Protein AF-A0A0A1UC28-F1 (afdb_monomer_lite)

pLDDT: mean 74.33, std 16.18, range [38.31, 93.44]

Structure (mmCIF, N/CA/C/O backbone):
data_AF-A0A0A1UC28-F1
#
_entry.id   AF-A0A0A1UC28-F1
#
loop_
_atom_site.group_PDB
_atom_site.id
_atom_site.type_symbol
_atom_site.label_atom_id
_atom_site.label_alt_id
_atom_site.label_comp_id
_atom_site.label_asym_id
_atom_site.label_entity_id
_atom_site.label_seq_id
_atom_site.pdbx_PDB_ins_code
_atom_site.Cartn_x
_atom_site.Cartn_y
_atom_site.Cartn_z
_atom_site.occupancy
_atom_site.B_iso_or_equiv
_atom_site.auth_seq_id
_atom_site.auth_comp_id
_atom_site.auth_asym_id
_atom_site.auth_atom_id
_atom_site.pdbx_PDB_model_num
ATOM 1 N N . MET A 1 1 ? 4.292 -35.757 -70.626 1.00 52.38 1 MET A N 1
ATOM 2 C CA . MET A 1 1 ? 4.946 -34.542 -70.109 1.00 52.38 1 MET A CA 1
ATOM 3 C C . MET A 1 1 ? 5.596 -33.876 -71.294 1.00 52.38 1 MET A C 1
ATOM 5 O O . MET A 1 1 ? 6.480 -34.468 -71.900 1.00 52.38 1 MET A O 1
ATOM 9 N N . THR A 1 2 ? 5.042 -32.748 -71.712 1.00 61.19 2 THR A N 1
ATOM 10 C CA . THR A 1 2 ? 5.609 -31.943 -72.798 1.00 61.19 2 THR A CA 1
ATOM 11 C C . THR A 1 2 ? 6.765 -31.105 -72.251 1.00 61.19 2 THR A C 1
ATOM 13 O O . THR A 1 2 ? 6.781 -30.814 -71.058 1.00 61.19 2 THR A O 1
ATOM 16 N N . GLU A 1 3 ? 7.739 -30.722 -73.084 1.00 57.66 3 GLU A N 1
ATOM 17 C CA . GLU A 1 3 ? 8.897 -29.905 -72.658 1.00 57.66 3 GLU A CA 1
ATOM 18 C C . GLU A 1 3 ? 8.486 -28.608 -71.926 1.00 57.66 3 GLU A C 1
ATOM 20 O O . GLU A 1 3 ? 9.212 -28.141 -71.057 1.00 57.66 3 GLU A O 1
ATOM 25 N N . GLY A 1 4 ? 7.279 -28.081 -72.172 1.00 61.38 4 GLY A N 1
ATOM 26 C CA . GLY A 1 4 ? 6.734 -26.914 -71.464 1.00 61.38 4 GLY A CA 1
ATOM 27 C C . GLY A 1 4 ? 6.220 -27.166 -70.035 1.00 61.38 4 GLY A C 1
ATOM 28 O O . GLY A 1 4 ? 5.974 -26.204 -69.304 1.00 61.38 4 GLY A O 1
ATOM 29 N N . ASP A 1 5 ? 6.060 -28.424 -69.609 1.00 59.69 5 ASP A N 1
ATOM 30 C CA . ASP A 1 5 ? 5.564 -28.763 -68.264 1.00 59.69 5 ASP A CA 1
ATOM 31 C C . ASP A 1 5 ? 6.673 -28.675 -67.201 1.00 59.69 5 ASP A C 1
ATOM 33 O O . ASP A 1 5 ? 6.402 -28.335 -66.048 1.00 59.69 5 ASP A O 1
ATOM 37 N N . ALA A 1 6 ? 7.930 -28.923 -67.589 1.00 60.12 6 ALA A N 1
ATOM 38 C CA . ALA A 1 6 ? 9.087 -28.810 -66.701 1.00 60.12 6 ALA A CA 1
ATOM 39 C C . ALA A 1 6 ? 9.413 -27.342 -66.366 1.00 60.12 6 ALA A C 1
ATOM 41 O O . ALA A 1 6 ? 9.702 -27.017 -65.214 1.00 60.12 6 ALA A O 1
ATOM 42 N N . ASP A 1 7 ? 9.266 -26.434 -67.334 1.00 59.62 7 ASP A N 1
ATOM 43 C CA . ASP A 1 7 ? 9.552 -25.004 -67.150 1.00 59.62 7 ASP A CA 1
ATOM 44 C C . ASP A 1 7 ? 8.530 -24.286 -66.254 1.00 59.62 7 ASP A C 1
ATOM 46 O O . ASP A 1 7 ? 8.841 -23.274 -65.618 1.00 59.62 7 ASP A O 1
ATOM 50 N N . ASN A 1 8 ? 7.309 -24.816 -66.135 1.00 62.75 8 ASN A N 1
ATOM 51 C CA . ASN A 1 8 ? 6.306 -24.261 -65.225 1.00 62.75 8 ASN A CA 1
ATOM 52 C C . ASN A 1 8 ? 6.540 -24.650 -63.753 1.00 62.75 8 ASN A C 1
ATOM 54 O O . ASN A 1 8 ? 6.051 -23.940 -62.873 1.00 62.75 8 ASN A O 1
ATOM 58 N N . LEU A 1 9 ? 7.319 -25.701 -63.464 1.00 59.56 9 LEU A N 1
ATOM 59 C CA . LEU A 1 9 ? 7.681 -26.096 -62.091 1.00 59.56 9 LEU A CA 1
ATOM 60 C C . LEU A 1 9 ? 8.739 -25.175 -61.460 1.00 59.56 9 LEU A C 1
ATOM 62 O O . LEU A 1 9 ? 8.806 -25.074 -60.236 1.00 59.56 9 LEU A O 1
ATOM 66 N N . PHE A 1 10 ? 9.519 -24.455 -62.277 1.00 61.41 10 PHE A N 1
ATOM 67 C CA . PHE A 1 10 ? 10.581 -23.543 -61.825 1.00 61.41 10 PHE A CA 1
ATOM 68 C C . PHE A 1 10 ? 10.275 -22.062 -62.078 1.00 61.41 10 PHE A C 1
ATOM 70 O O . PHE A 1 10 ? 11.152 -21.203 -61.942 1.00 61.41 10 PHE A O 1
ATOM 77 N N . LYS A 1 11 ? 9.021 -21.720 -62.401 1.00 63.44 11 LYS A N 1
ATOM 78 C CA . LYS A 1 11 ? 8.595 -20.321 -62.496 1.00 63.44 11 LYS A CA 1
ATOM 79 C C . LYS A 1 11 ? 8.630 -19.682 -61.110 1.00 63.44 11 LYS A C 1
ATOM 81 O O . LYS A 1 11 ? 7.692 -19.799 -60.324 1.00 63.44 11 LYS A O 1
ATOM 86 N N . VAL A 1 12 ? 9.717 -18.967 -60.827 1.00 62.41 12 VAL A N 1
ATOM 87 C CA . VAL A 1 12 ? 9.861 -18.122 -59.639 1.00 62.41 12 VAL A CA 1
ATOM 88 C C . VAL A 1 12 ? 8.777 -17.045 -59.689 1.00 62.41 12 VAL A C 1
ATOM 90 O O . VAL A 1 12 ? 8.921 -16.013 -60.350 1.00 62.41 12 VAL A O 1
ATOM 93 N N . GLN A 1 13 ? 7.654 -17.287 -59.012 1.00 61.34 13 GLN A N 1
ATOM 94 C CA . GLN A 1 13 ? 6.652 -16.253 -58.800 1.00 61.34 13 GLN A CA 1
ATOM 95 C C . GLN A 1 13 ? 7.305 -15.134 -57.989 1.00 61.34 13 GLN A C 1
ATOM 97 O O . GLN A 1 13 ? 7.868 -15.366 -56.917 1.00 61.34 13 GLN A O 1
ATOM 102 N N . LYS A 1 14 ? 7.257 -13.899 -58.503 1.00 59.81 14 LYS A N 1
ATOM 103 C CA . LYS A 1 14 ? 7.691 -12.732 -57.731 1.00 59.81 14 LYS A CA 1
ATOM 104 C C . LYS A 1 14 ? 6.829 -12.672 -56.476 1.00 59.81 14 LYS A C 1
ATOM 106 O O . LYS A 1 14 ? 5.635 -12.406 -56.572 1.00 59.81 14 LYS A O 1
ATOM 111 N N . ILE A 1 15 ? 7.448 -12.903 -55.319 1.00 60.69 15 ILE A N 1
ATOM 112 C CA . ILE A 1 15 ? 6.799 -12.732 -54.020 1.00 60.69 15 ILE A CA 1
ATOM 113 C C . ILE A 1 15 ? 6.192 -11.321 -54.006 1.00 60.69 15 ILE A C 1
ATOM 115 O O . ILE A 1 15 ? 6.937 -10.354 -54.230 1.00 60.69 15 ILE A O 1
ATOM 119 N N . PRO A 1 16 ? 4.872 -11.171 -53.795 1.00 57.81 16 PRO A N 1
ATOM 120 C CA . PRO A 1 16 ? 4.252 -9.859 -53.740 1.00 57.81 16 PRO A CA 1
ATOM 121 C C . PRO A 1 16 ? 4.941 -9.037 -52.649 1.00 57.81 16 PRO A C 1
ATOM 123 O O . PRO A 1 16 ? 4.921 -9.381 -51.466 1.00 57.81 16 PRO A O 1
ATOM 126 N N . ARG A 1 17 ? 5.622 -7.961 -53.057 1.00 53.91 17 ARG A N 1
ATOM 127 C CA . ARG A 1 17 ? 6.285 -7.050 -52.125 1.00 53.91 17 ARG A CA 1
ATOM 128 C C . ARG A 1 17 ? 5.198 -6.278 -51.393 1.00 53.91 17 ARG A C 1
ATOM 130 O O . ARG A 1 17 ? 4.528 -5.442 -51.992 1.00 53.91 17 ARG A O 1
ATOM 137 N N . ILE A 1 18 ? 5.043 -6.561 -50.104 1.00 56.41 18 ILE A N 1
ATOM 138 C CA . ILE A 1 18 ? 4.185 -5.783 -49.208 1.00 56.41 18 ILE A CA 1
ATOM 139 C C . ILE A 1 18 ? 4.615 -4.307 -49.317 1.00 56.41 18 ILE A C 1
ATOM 141 O O . ILE A 1 18 ? 5.818 -4.027 -49.226 1.00 56.41 18 ILE A O 1
ATOM 145 N N . PRO A 1 19 ? 3.688 -3.362 -49.557 1.00 53.88 19 PRO A N 1
ATOM 146 C CA . PRO A 1 19 ? 4.030 -1.955 -49.707 1.00 53.88 19 PRO A CA 1
ATOM 147 C C . PRO A 1 19 ? 4.751 -1.452 -48.451 1.00 53.88 19 PRO A C 1
ATOM 149 O O . PRO A 1 19 ? 4.268 -1.632 -47.329 1.00 53.88 19 PRO A O 1
ATOM 152 N N . ARG A 1 20 ? 5.909 -0.804 -48.649 1.00 53.25 20 ARG A N 1
ATOM 153 C CA . ARG A 1 20 ? 6.819 -0.315 -47.589 1.00 53.25 20 ARG A CA 1
ATOM 154 C C . ARG A 1 20 ? 6.157 0.604 -46.550 1.00 53.25 20 ARG A C 1
ATOM 156 O O . ARG A 1 20 ? 6.723 0.784 -45.481 1.00 53.25 20 ARG A O 1
ATOM 163 N N . ASN A 1 21 ? 4.955 1.111 -46.817 1.00 48.75 21 ASN A N 1
ATOM 164 C CA . ASN A 1 21 ? 4.233 2.035 -45.942 1.00 48.75 21 ASN A CA 1
ATOM 165 C C . ASN A 1 21 ? 3.221 1.350 -44.999 1.00 48.75 21 ASN A C 1
ATOM 167 O O . ASN A 1 21 ? 2.441 2.042 -44.359 1.00 48.75 21 ASN A O 1
ATOM 171 N N . SER A 1 22 ? 3.205 0.013 -44.908 1.00 48.44 22 SER A N 1
ATOM 172 C CA . SER A 1 22 ? 2.185 -0.733 -44.139 1.00 48.44 22 SER A CA 1
ATOM 173 C C . SER A 1 22 ? 2.731 -1.665 -43.049 1.00 48.44 22 SER A C 1
ATOM 175 O O . SER A 1 22 ? 2.018 -2.538 -42.563 1.00 48.44 22 SER A O 1
ATOM 177 N N . ARG A 1 23 ? 3.986 -1.491 -42.618 1.00 44.06 23 ARG A N 1
ATOM 178 C CA . ARG A 1 23 ? 4.550 -2.244 -41.485 1.00 44.06 23 ARG A CA 1
ATOM 179 C C . ARG A 1 23 ? 4.990 -1.314 -40.361 1.00 44.06 23 ARG A C 1
ATOM 181 O O . ARG A 1 23 ? 6.178 -1.133 -40.121 1.00 44.06 23 ARG A O 1
ATOM 188 N N . THR A 1 24 ? 4.031 -0.782 -39.613 1.00 41.22 24 THR A N 1
ATOM 189 C CA . THR A 1 24 ? 4.268 -0.510 -38.192 1.00 41.22 24 THR A CA 1
ATOM 190 C C . THR A 1 24 ? 4.223 -1.854 -37.474 1.00 41.22 24 THR A C 1
ATOM 192 O O . THR A 1 24 ? 3.198 -2.250 -36.926 1.00 41.22 24 THR A O 1
ATOM 195 N N . THR A 1 25 ? 5.312 -2.619 -37.545 1.00 46.16 25 THR A N 1
ATOM 196 C CA . THR A 1 25 ? 5.507 -3.752 -36.637 1.00 46.16 25 THR A CA 1
ATOM 197 C C . THR A 1 25 ? 5.636 -3.138 -35.248 1.00 46.16 25 THR A C 1
ATOM 199 O O . THR A 1 25 ? 6.695 -2.617 -34.904 1.00 46.16 25 THR A O 1
ATOM 202 N N . ILE A 1 26 ? 4.540 -3.087 -34.488 1.00 53.12 26 ILE A N 1
ATOM 203 C CA . ILE A 1 26 ? 4.595 -2.713 -33.077 1.00 53.12 26 ILE A CA 1
ATOM 204 C C . ILE A 1 26 ? 5.403 -3.830 -32.419 1.00 53.12 26 ILE A C 1
ATOM 206 O O . ILE A 1 26 ? 4.912 -4.944 -32.250 1.00 53.12 26 ILE A O 1
ATOM 210 N N . LEU A 1 27 ? 6.683 -3.571 -32.154 1.00 57.19 27 LEU A N 1
ATOM 211 C CA . LEU A 1 27 ? 7.558 -4.489 -31.432 1.00 57.19 27 LEU A CA 1
ATOM 212 C C . LEU A 1 27 ? 7.132 -4.466 -29.964 1.00 57.19 27 LEU A C 1
ATOM 214 O O . LEU A 1 27 ? 7.759 -3.804 -29.143 1.00 57.19 27 LEU A O 1
ATOM 218 N N . LEU A 1 28 ? 6.021 -5.132 -29.654 1.00 65.25 28 LEU A N 1
ATOM 219 C CA . LEU A 1 28 ? 5.604 -5.361 -28.280 1.00 65.25 28 LEU A CA 1
ATOM 220 C C . LEU A 1 28 ? 6.585 -6.355 -27.666 1.00 65.25 28 LEU A C 1
ATOM 222 O O . LEU A 1 28 ? 6.683 -7.498 -28.116 1.00 65.25 28 LEU A O 1
ATOM 226 N N . LYS A 1 29 ? 7.335 -5.910 -26.659 1.00 74.69 29 LYS A N 1
ATOM 227 C CA . LYS A 1 29 ? 8.145 -6.815 -25.844 1.00 74.69 29 LYS A CA 1
ATOM 228 C C . LYS A 1 29 ? 7.240 -7.426 -24.778 1.00 74.69 29 LYS A C 1
ATOM 230 O O . LYS A 1 29 ? 6.445 -6.714 -24.163 1.00 74.69 29 LYS A O 1
ATOM 235 N N . GLN A 1 30 ? 7.340 -8.740 -24.596 1.00 85.62 30 GLN A N 1
ATOM 236 C CA . GLN A 1 30 ? 6.697 -9.447 -23.495 1.00 85.62 30 GLN A CA 1
ATOM 237 C C . GLN A 1 30 ? 7.691 -9.562 -22.347 1.00 85.62 30 GLN A C 1
ATOM 239 O O . GLN A 1 30 ? 8.819 -9.995 -22.564 1.00 85.62 30 GLN A O 1
ATOM 244 N N . VAL A 1 31 ? 7.261 -9.192 -21.149 1.00 89.31 31 VAL A N 1
ATOM 245 C CA . VAL A 1 31 ? 8.029 -9.352 -19.910 1.00 89.31 31 VAL A CA 1
ATOM 246 C C . VAL A 1 31 ? 7.184 -10.045 -18.862 1.00 89.31 31 VAL A C 1
ATOM 248 O O . VAL A 1 31 ? 5.949 -10.013 -18.912 1.00 89.31 31 VAL A O 1
ATOM 251 N N . LYS A 1 32 ? 7.852 -10.667 -17.904 1.00 91.94 32 LYS A N 1
ATOM 252 C CA . LYS A 1 32 ? 7.254 -11.293 -16.739 1.00 91.94 32 LYS A CA 1
ATOM 253 C C . LYS A 1 32 ? 7.540 -10.422 -15.523 1.00 91.94 32 LYS A C 1
ATOM 255 O O . LYS A 1 32 ? 8.674 -10.033 -15.269 1.00 91.94 32 LYS A O 1
ATOM 260 N N . VAL A 1 33 ? 6.483 -10.077 -14.797 1.00 92.06 33 VAL A N 1
ATOM 261 C CA . VAL A 1 33 ? 6.570 -9.303 -13.560 1.00 92.06 33 VAL A CA 1
ATOM 262 C C . VAL A 1 33 ? 6.198 -10.216 -12.407 1.00 92.06 33 VAL A C 1
ATOM 264 O O . VAL A 1 33 ? 5.090 -10.751 -12.368 1.00 92.06 33 VAL A O 1
ATOM 267 N N . HIS A 1 34 ? 7.135 -10.395 -11.493 1.00 91.75 34 HIS A N 1
ATOM 268 C CA . HIS A 1 34 ? 6.993 -11.103 -10.236 1.00 91.75 34 HIS A CA 1
ATOM 269 C C . HIS A 1 34 ? 6.486 -10.148 -9.159 1.00 91.75 34 HIS A C 1
ATOM 271 O O . HIS A 1 34 ? 6.817 -8.959 -9.157 1.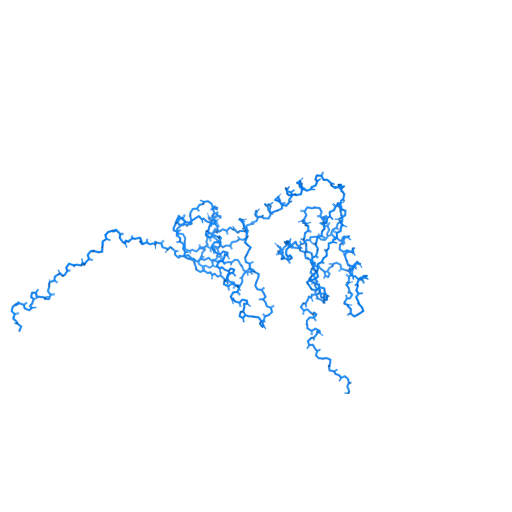00 91.75 34 HIS A O 1
ATOM 277 N N . PHE A 1 35 ? 5.694 -10.677 -8.234 1.00 87.56 35 PHE A N 1
ATOM 278 C CA . PHE A 1 35 ? 5.210 -9.921 -7.086 1.00 87.56 35 PHE A CA 1
ATOM 279 C C . PHE A 1 35 ? 5.798 -10.501 -5.808 1.00 87.56 35 PHE A C 1
ATOM 281 O O . PHE A 1 35 ? 6.058 -11.701 -5.698 1.00 87.56 35 PHE A O 1
ATOM 288 N N . GLU A 1 36 ? 6.020 -9.630 -4.834 1.00 76.50 36 GLU A N 1
ATOM 289 C CA . GLU A 1 36 ? 6.488 -10.038 -3.519 1.00 76.50 36 GLU A CA 1
ATOM 290 C C . GLU A 1 36 ? 5.470 -10.973 -2.836 1.00 76.50 36 GLU A C 1
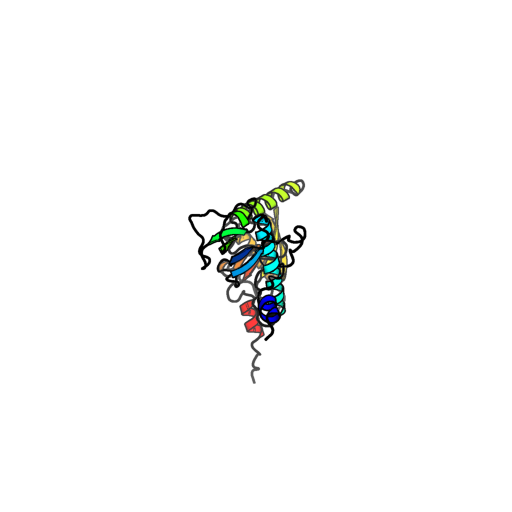ATOM 292 O O . GLU A 1 36 ? 4.268 -10.898 -3.094 1.00 76.50 36 GLU A O 1
ATOM 297 N N . LYS A 1 37 ? 5.950 -11.870 -1.963 1.00 60.47 37 LYS A N 1
ATOM 298 C CA . LYS A 1 37 ? 5.199 -13.024 -1.414 1.00 60.47 37 LYS A CA 1
ATOM 299 C C . LYS A 1 37 ? 3.874 -12.683 -0.717 1.00 60.47 37 LYS A C 1
ATOM 301 O O . LYS A 1 37 ? 3.084 -13.582 -0.440 1.00 60.47 37 LYS A O 1
ATOM 306 N N . GLU A 1 38 ? 3.642 -11.415 -0.402 1.00 56.59 38 GLU A N 1
ATOM 307 C CA . GLU A 1 38 ? 2.395 -10.930 0.192 1.00 56.59 38 GLU A CA 1
ATOM 308 C C . GLU A 1 38 ? 1.217 -10.950 -0.800 1.00 56.59 38 GLU A C 1
ATOM 310 O O . GLU A 1 38 ? 0.056 -11.000 -0.386 1.00 56.59 38 GLU A O 1
ATOM 315 N N . TYR A 1 39 ? 1.492 -10.993 -2.107 1.00 61.12 39 TYR A N 1
ATOM 316 C CA . TYR A 1 39 ? 0.480 -11.091 -3.155 1.00 61.12 39 TYR A CA 1
ATOM 317 C C . TYR A 1 39 ? 0.276 -12.558 -3.574 1.00 61.12 39 TYR A C 1
ATOM 319 O O . TYR A 1 39 ? 1.229 -13.277 -3.851 1.00 61.12 39 TYR A O 1
ATOM 327 N N . ARG A 1 40 ? -0.982 -13.029 -3.675 1.00 59.53 40 ARG A N 1
ATOM 328 C CA . ARG A 1 40 ? -1.280 -14.405 -4.153 1.00 59.53 40 ARG A CA 1
ATOM 329 C C . ARG A 1 40 ? -0.920 -14.643 -5.626 1.00 59.53 40 ARG A C 1
ATOM 331 O O . ARG A 1 40 ? -0.910 -15.788 -6.070 1.00 59.53 40 ARG A O 1
ATOM 338 N N . LEU A 1 41 ? -0.675 -13.582 -6.395 1.00 68.31 41 LEU A N 1
ATOM 339 C CA . LEU A 1 41 ? -0.184 -13.682 -7.764 1.00 68.31 41 LEU A CA 1
ATOM 340 C C . LEU A 1 41 ? 1.338 -13.785 -7.717 1.00 68.31 41 LEU A C 1
ATOM 342 O O . LEU A 1 41 ? 1.999 -12.808 -7.401 1.00 68.31 41 LEU A O 1
ATOM 346 N N . ASN A 1 42 ? 1.896 -14.947 -8.053 1.00 76.75 42 ASN A N 1
ATOM 347 C CA . ASN A 1 42 ? 3.353 -15.124 -8.045 1.00 76.75 42 ASN A CA 1
ATOM 348 C C . ASN A 1 42 ? 4.031 -14.326 -9.174 1.00 76.75 42 ASN A C 1
ATOM 350 O O . ASN A 1 42 ? 5.094 -13.744 -8.979 1.00 76.75 42 ASN A O 1
ATOM 354 N N . SER A 1 43 ? 3.423 -14.306 -10.367 1.00 84.81 43 SER A N 1
ATOM 355 C CA . SER A 1 43 ? 3.912 -13.536 -11.517 1.00 84.81 43 SER A CA 1
ATOM 356 C C . SER A 1 43 ? 2.835 -13.370 -12.593 1.00 84.81 43 SER A C 1
ATOM 358 O O . SER A 1 43 ? 1.965 -14.232 -12.720 1.00 84.81 43 SER A O 1
ATOM 360 N N . CYS A 1 44 ? 2.923 -12.303 -13.388 1.00 87.69 44 CYS A N 1
ATOM 361 C CA . CYS A 1 44 ? 2.055 -12.038 -14.539 1.00 87.69 44 CYS A CA 1
ATOM 362 C C . CYS A 1 44 ? 2.875 -11.563 -15.747 1.00 87.69 44 CYS A C 1
ATOM 364 O O . CYS A 1 44 ? 3.891 -10.888 -15.592 1.00 87.69 44 CYS A O 1
ATOM 366 N N . SER A 1 45 ? 2.418 -11.875 -16.964 1.00 89.94 45 SER A N 1
ATOM 367 C CA . SER A 1 45 ? 3.063 -11.406 -18.196 1.00 89.94 45 SER A CA 1
ATOM 368 C C . SER A 1 45 ? 2.408 -10.149 -18.763 1.00 89.94 45 SER A C 1
ATOM 370 O O . SER A 1 45 ? 1.181 -10.054 -18.885 1.00 89.94 45 SER A O 1
ATOM 372 N N . PHE A 1 46 ? 3.242 -9.203 -19.185 1.00 90.50 46 PHE A N 1
ATOM 373 C CA . PHE A 1 46 ? 2.831 -7.908 -19.713 1.00 90.50 46 PHE A CA 1
ATOM 374 C C . PHE A 1 46 ? 3.466 -7.650 -21.072 1.00 90.50 46 PHE A C 1
ATOM 376 O O . PHE A 1 46 ? 4.630 -7.969 -21.298 1.00 90.50 46 PHE A O 1
ATOM 383 N N . TYR A 1 47 ? 2.685 -7.043 -21.961 1.00 89.44 47 TYR A N 1
ATOM 384 C CA . TYR A 1 47 ? 3.167 -6.496 -23.222 1.00 89.44 47 TYR A CA 1
ATOM 385 C C . TYR A 1 47 ? 3.283 -4.987 -23.078 1.00 89.44 47 TYR A C 1
ATOM 387 O O . TYR A 1 47 ? 2.383 -4.355 -22.524 1.00 89.44 47 TYR A O 1
ATOM 395 N N . PHE A 1 48 ? 4.370 -4.413 -23.577 1.00 86.75 48 PHE A N 1
ATOM 396 C CA . PHE A 1 48 ? 4.592 -2.973 -23.510 1.00 86.75 48 PHE A CA 1
ATOM 397 C C . PHE A 1 48 ? 5.310 -2.456 -24.753 1.00 86.75 48 PHE A C 1
ATOM 399 O O . PHE A 1 48 ? 5.951 -3.201 -25.502 1.00 86.75 48 PHE A O 1
ATOM 406 N N . GLU A 1 49 ? 5.194 -1.148 -24.963 1.00 86.62 49 GLU A N 1
ATOM 407 C CA . GLU A 1 49 ? 5.931 -0.445 -26.003 1.00 86.62 49 GLU A CA 1
ATOM 408 C C . GLU A 1 49 ? 7.374 -0.182 -25.549 1.00 86.62 49 GLU A C 1
ATOM 410 O O . GLU A 1 49 ? 7.570 0.314 -24.442 1.00 86.62 49 GLU A O 1
ATOM 415 N N . PRO A 1 50 ? 8.402 -0.398 -26.388 1.00 80.50 50 PRO A N 1
ATOM 416 C CA . PRO A 1 50 ? 9.802 -0.271 -25.968 1.00 80.50 50 PRO A CA 1
ATOM 417 C C . PRO A 1 50 ? 10.187 1.099 -25.391 1.00 80.50 50 PRO A C 1
ATOM 419 O O . PRO A 1 50 ? 11.123 1.186 -24.607 1.00 80.50 50 PRO A O 1
ATOM 422 N N . LYS A 1 51 ? 9.473 2.164 -25.777 1.00 86.56 51 LYS A N 1
ATOM 423 C CA . LYS A 1 51 ? 9.704 3.542 -25.316 1.00 86.56 51 LYS A CA 1
ATOM 424 C C . LYS A 1 51 ? 8.876 3.927 -24.084 1.00 86.56 51 LYS A C 1
ATOM 426 O O . LYS A 1 51 ? 8.909 5.084 -23.675 1.00 86.56 51 LYS A O 1
ATOM 431 N N . MET A 1 52 ? 8.106 2.995 -23.525 1.00 90.00 52 MET A N 1
ATOM 432 C CA . MET A 1 52 ? 7.305 3.233 -22.329 1.00 90.00 52 MET A CA 1
ATOM 433 C C . MET A 1 52 ? 8.224 3.553 -21.147 1.00 90.00 52 MET A C 1
ATOM 435 O O . MET A 1 52 ? 9.244 2.893 -20.945 1.00 90.00 52 MET A O 1
ATOM 439 N N . LEU A 1 53 ? 7.862 4.572 -20.369 1.00 92.44 53 LEU A N 1
ATOM 440 C CA . LEU A 1 53 ? 8.585 4.916 -19.150 1.00 92.44 53 LEU A CA 1
ATOM 441 C C . LEU A 1 53 ? 8.293 3.885 -18.059 1.00 92.44 53 LEU A C 1
ATOM 443 O O . LEU A 1 53 ? 7.169 3.385 -17.964 1.00 92.44 53 LEU A O 1
ATOM 447 N N . THR A 1 54 ? 9.265 3.623 -17.188 1.00 90.50 54 THR A N 1
ATOM 448 C CA . THR A 1 54 ? 9.119 2.699 -16.052 1.00 90.50 54 THR A CA 1
ATOM 449 C C . THR A 1 54 ? 7.885 3.029 -15.210 1.00 90.50 54 THR A C 1
ATOM 451 O O . THR A 1 54 ? 7.106 2.137 -14.879 1.00 90.50 54 THR A O 1
ATOM 454 N N . LYS A 1 55 ? 7.638 4.315 -14.916 1.00 90.81 55 LYS A N 1
ATOM 455 C CA . LYS A 1 55 ? 6.452 4.742 -14.149 1.00 90.81 55 LYS A CA 1
ATOM 456 C C . LYS A 1 55 ? 5.129 4.376 -14.834 1.00 90.81 55 LYS A C 1
ATOM 458 O O . LYS A 1 55 ? 4.171 3.990 -14.170 1.00 90.81 55 LYS A O 1
ATOM 463 N N . ASP A 1 56 ? 5.073 4.499 -16.159 1.00 91.88 56 ASP A N 1
ATOM 464 C CA . ASP A 1 56 ? 3.854 4.265 -16.933 1.00 91.88 56 ASP A CA 1
ATOM 465 C C . ASP A 1 56 ? 3.602 2.760 -17.047 1.00 91.88 56 ASP A C 1
ATOM 467 O O . ASP A 1 56 ? 2.461 2.309 -16.930 1.00 91.88 56 ASP A O 1
ATOM 471 N N . PHE A 1 57 ? 4.679 1.978 -17.160 1.00 92.31 57 PHE A N 1
ATOM 472 C CA . PHE A 1 57 ? 4.633 0.525 -17.084 1.00 92.31 57 PHE A CA 1
ATOM 473 C C . PHE A 1 57 ? 4.142 0.035 -15.714 1.00 92.31 57 PHE A C 1
ATOM 475 O O . PHE A 1 57 ? 3.227 -0.784 -15.658 1.00 92.31 57 PHE A O 1
ATOM 482 N N . ILE A 1 58 ? 4.666 0.577 -14.607 1.00 91.62 58 ILE A N 1
ATOM 483 C CA . ILE A 1 58 ? 4.191 0.256 -13.248 1.00 91.62 58 ILE A CA 1
ATOM 484 C C . ILE A 1 58 ? 2.689 0.555 -13.119 1.00 91.62 58 ILE A C 1
ATOM 486 O O . ILE A 1 58 ? 1.924 -0.291 -12.661 1.00 91.62 58 ILE A O 1
ATOM 490 N N . ASN A 1 59 ? 2.238 1.721 -13.590 1.00 90.88 59 ASN A N 1
ATOM 491 C CA . ASN A 1 59 ? 0.820 2.089 -13.567 1.00 90.88 59 ASN A CA 1
ATOM 492 C C . ASN A 1 59 ? -0.056 1.136 -14.396 1.00 90.88 59 ASN A C 1
ATOM 494 O O . ASN A 1 59 ? -1.175 0.815 -13.993 1.00 90.88 59 ASN A O 1
ATOM 498 N N . MET A 1 60 ? 0.440 0.673 -15.544 1.00 91.75 60 MET A N 1
ATOM 499 C CA . MET A 1 60 ? -0.235 -0.335 -16.362 1.00 91.75 60 MET A CA 1
ATOM 500 C C . MET A 1 60 ? -0.344 -1.678 -15.624 1.00 91.75 60 MET A C 1
ATOM 502 O O . MET A 1 60 ? -1.419 -2.282 -15.629 1.00 91.75 60 MET A O 1
ATOM 506 N N . VAL A 1 61 ? 0.734 -2.123 -14.967 1.00 90.81 61 VAL A N 1
ATOM 507 C CA . VAL A 1 61 ? 0.749 -3.351 -14.154 1.00 90.81 61 VAL A CA 1
ATOM 508 C C . VAL A 1 61 ? -0.292 -3.267 -13.039 1.00 90.81 61 VAL A C 1
ATOM 510 O O . VAL A 1 61 ? -1.131 -4.159 -12.935 1.00 90.81 61 VAL A O 1
ATOM 513 N N . ILE A 1 62 ? -0.296 -2.175 -12.267 1.00 89.00 62 ILE A N 1
ATOM 514 C CA . ILE A 1 62 ? -1.238 -1.954 -11.157 1.00 89.00 62 ILE A CA 1
ATOM 515 C C . ILE A 1 62 ? -2.685 -2.035 -11.643 1.00 89.00 62 ILE A C 1
ATOM 517 O O . ILE A 1 62 ? -3.482 -2.783 -11.078 1.00 89.00 62 ILE A O 1
ATOM 521 N N . LYS A 1 63 ? -3.026 -1.301 -12.710 1.00 88.75 63 LYS A N 1
ATOM 522 C CA . LYS A 1 63 ? -4.394 -1.273 -13.249 1.00 88.75 63 LYS A CA 1
ATOM 523 C C . LYS A 1 63 ? -4.864 -2.653 -13.681 1.00 88.75 63 LYS A C 1
ATOM 525 O O . LYS A 1 63 ? -5.927 -3.090 -13.254 1.00 88.75 63 LYS A O 1
ATOM 530 N N . ARG A 1 64 ? -4.053 -3.352 -14.479 1.00 88.00 64 ARG A N 1
ATOM 531 C CA . ARG A 1 64 ? -4.415 -4.670 -15.005 1.00 88.00 64 ARG A CA 1
ATOM 532 C C . ARG A 1 64 ? -4.559 -5.706 -13.892 1.00 88.00 64 ARG A C 1
ATOM 534 O O . ARG A 1 64 ? -5.546 -6.425 -13.864 1.00 88.00 64 ARG A O 1
ATOM 541 N N . VAL A 1 65 ? -3.626 -5.737 -12.940 1.00 86.00 65 VAL A N 1
ATOM 542 C CA . VAL A 1 65 ? -3.709 -6.648 -11.787 1.00 86.00 65 VAL A CA 1
ATOM 543 C C . VAL A 1 65 ? -4.943 -6.348 -10.937 1.00 86.00 65 VAL A C 1
ATOM 545 O O . VAL A 1 65 ? -5.637 -7.274 -10.529 1.00 86.00 65 VAL A O 1
ATOM 548 N N . ASN A 1 66 ? -5.264 -5.075 -10.699 1.00 85.50 66 ASN A N 1
ATOM 549 C CA . ASN A 1 66 ? -6.461 -4.692 -9.950 1.00 85.50 66 ASN A CA 1
ATOM 550 C C . ASN A 1 66 ? -7.758 -5.064 -10.679 1.00 85.50 66 ASN A C 1
ATOM 552 O O . ASN A 1 66 ? -8.729 -5.453 -10.030 1.00 85.50 66 ASN A O 1
ATOM 556 N N . GLU A 1 67 ? -7.799 -4.943 -12.005 1.00 84.25 67 GLU A N 1
ATOM 557 C CA . GLU A 1 67 ? -8.922 -5.401 -12.831 1.00 84.25 67 GLU A CA 1
ATOM 558 C C . GLU A 1 67 ? -9.075 -6.925 -12.771 1.00 84.25 67 GLU A C 1
ATOM 560 O O . GLU A 1 67 ? -10.172 -7.419 -12.498 1.00 84.25 67 GLU A O 1
ATOM 565 N N . ASP A 1 68 ? -7.976 -7.666 -12.918 1.00 79.94 68 ASP A N 1
ATOM 566 C CA . ASP A 1 68 ? -7.961 -9.126 -12.806 1.00 79.94 68 ASP A CA 1
ATOM 567 C C . ASP A 1 68 ? -8.413 -9.576 -11.404 1.00 79.94 68 ASP A C 1
ATOM 569 O O . ASP A 1 68 ? -9.264 -10.457 -11.274 1.00 79.94 68 ASP A O 1
ATOM 573 N N . MET A 1 69 ? -7.945 -8.910 -10.342 1.00 76.06 69 MET A N 1
ATOM 574 C CA . MET A 1 69 ? -8.384 -9.168 -8.966 1.00 76.06 69 MET A CA 1
ATOM 575 C C . MET A 1 69 ? -9.870 -8.867 -8.749 1.00 76.06 69 MET A C 1
ATOM 577 O O . MET A 1 69 ? -10.543 -9.623 -8.050 1.00 76.06 69 MET A O 1
ATOM 581 N N . LYS A 1 70 ? -10.415 -7.793 -9.339 1.00 72.75 70 LYS A N 1
ATOM 582 C CA . LYS A 1 70 ? -11.859 -7.498 -9.273 1.00 72.75 70 LYS A CA 1
ATOM 583 C C . LYS A 1 70 ? -12.677 -8.610 -9.927 1.00 72.75 70 LYS A C 1
ATOM 585 O O . LYS A 1 70 ? -13.684 -9.027 -9.358 1.00 72.75 70 LYS A O 1
ATOM 590 N N . ASN A 1 71 ? -12.222 -9.119 -11.070 1.00 70.75 71 ASN A N 1
ATOM 591 C CA . ASN A 1 71 ? -12.884 -10.212 -11.783 1.00 70.75 71 ASN A CA 1
ATOM 592 C C . ASN A 1 71 ? -12.835 -11.532 -10.993 1.00 70.75 71 ASN A C 1
ATOM 594 O O . ASN A 1 71 ? -13.841 -12.236 -10.922 1.00 70.75 71 ASN A O 1
ATOM 598 N N . ILE A 1 72 ? -11.705 -11.833 -10.343 1.00 68.38 72 ILE A N 1
ATOM 599 C CA . ILE A 1 72 ? -11.544 -13.018 -9.481 1.00 68.38 72 ILE A CA 1
ATOM 600 C C . ILE A 1 72 ? -12.426 -12.906 -8.229 1.00 68.38 72 ILE A C 1
ATOM 602 O O . ILE A 1 72 ? -13.194 -13.820 -7.927 1.00 68.38 72 ILE A O 1
ATOM 606 N N . ASN A 1 73 ? -12.394 -11.763 -7.538 1.00 58.03 73 ASN A N 1
ATOM 607 C CA . ASN A 1 73 ? -13.205 -11.526 -6.340 1.00 58.03 73 ASN A CA 1
ATOM 608 C C . ASN A 1 73 ? -14.716 -11.596 -6.637 1.00 58.03 73 ASN A C 1
ATOM 610 O O . ASN A 1 73 ? -15.487 -12.030 -5.784 1.00 58.03 73 ASN A O 1
ATOM 614 N N . PHE A 1 74 ? -15.153 -11.221 -7.846 1.00 54.72 74 PHE A N 1
ATOM 615 C CA . PHE A 1 74 ? -16.555 -11.342 -8.259 1.00 54.72 74 PHE A CA 1
ATOM 616 C C . PHE A 1 74 ? -17.006 -12.807 -8.406 1.00 54.72 74 PHE A C 1
ATOM 618 O O . PHE A 1 74 ? -18.163 -13.124 -8.129 1.00 54.72 74 PHE A O 1
ATOM 625 N N . GLN A 1 75 ? -16.096 -13.706 -8.798 1.00 53.25 75 GLN A N 1
ATOM 626 C CA . GLN A 1 75 ? -16.367 -15.143 -8.917 1.00 53.25 75 GLN A CA 1
ATOM 627 C C . GLN A 1 75 ? -16.242 -15.888 -7.575 1.00 53.25 75 GLN A C 1
ATOM 629 O O . GLN A 1 75 ? -16.978 -16.845 -7.338 1.00 53.25 75 GLN A O 1
ATOM 634 N N . GLU A 1 76 ? -15.365 -15.439 -6.669 1.00 52.91 76 GLU A N 1
ATOM 635 C CA . GLU A 1 76 ? -15.081 -16.100 -5.382 1.00 52.91 76 GLU A CA 1
ATOM 636 C C . GLU A 1 76 ? -15.925 -15.609 -4.188 1.00 52.91 76 GLU A C 1
ATOM 638 O O . GLU A 1 76 ? -15.620 -15.953 -3.042 1.00 52.91 76 GLU A O 1
ATOM 643 N N . ASN A 1 77 ? -17.033 -14.894 -4.423 1.00 45.66 77 ASN A N 1
ATOM 644 C CA . ASN A 1 77 ? -17.964 -14.370 -3.400 1.00 45.66 77 ASN A CA 1
ATOM 645 C C . ASN A 1 77 ? -18.516 -15.400 -2.373 1.00 45.66 77 ASN A C 1
ATOM 647 O O . ASN A 1 77 ? -19.259 -15.020 -1.474 1.00 45.66 77 ASN A O 1
ATOM 651 N N . ASN A 1 78 ? -18.128 -16.678 -2.441 1.00 45.66 78 ASN A N 1
ATOM 652 C CA . ASN A 1 78 ? -18.472 -17.725 -1.475 1.00 45.66 78 ASN A CA 1
ATOM 653 C C . ASN A 1 78 ? -17.307 -18.210 -0.584 1.00 45.66 78 ASN A C 1
ATOM 655 O O . ASN A 1 78 ? -17.521 -19.095 0.243 1.00 45.66 78 ASN A O 1
ATOM 659 N N . LYS A 1 79 ? -16.081 -17.674 -0.703 1.00 41.84 79 LYS A N 1
ATOM 660 C CA . LYS A 1 79 ? -14.933 -18.112 0.123 1.00 41.84 79 LYS A CA 1
ATOM 661 C C . LYS A 1 79 ? -14.071 -16.957 0.643 1.00 41.84 79 LYS A C 1
ATOM 663 O O . LYS A 1 79 ? -12.889 -16.904 0.349 1.00 41.84 79 LYS A O 1
ATOM 668 N N . GLY A 1 80 ? -14.648 -16.064 1.451 1.00 41.69 80 GLY A N 1
ATOM 669 C CA . GLY A 1 80 ? -14.027 -15.385 2.615 1.00 41.69 80 GLY A CA 1
ATOM 670 C C . GLY A 1 80 ? -12.632 -14.721 2.549 1.00 41.69 80 GLY A C 1
ATOM 671 O O . GLY A 1 80 ? -12.163 -14.250 3.585 1.00 41.69 80 GLY A O 1
ATOM 672 N N . PHE A 1 81 ? -11.947 -14.652 1.409 1.00 44.91 81 PHE A N 1
ATOM 673 C CA . PHE A 1 81 ? -10.581 -14.141 1.288 1.00 44.91 81 PHE A CA 1
ATOM 674 C C . PHE A 1 81 ? -10.533 -13.025 0.247 1.00 44.91 81 PHE A C 1
ATOM 676 O O . PHE A 1 81 ? -10.221 -13.258 -0.914 1.00 44.91 81 PHE A O 1
ATOM 683 N N . LEU A 1 82 ? -10.830 -11.798 0.675 1.00 50.34 82 LEU A N 1
ATOM 684 C CA . LEU A 1 82 ? -10.643 -10.611 -0.157 1.00 50.34 82 LEU A CA 1
ATOM 685 C C . LEU A 1 82 ? -9.144 -10.389 -0.390 1.00 50.34 82 LEU A C 1
ATOM 687 O O . LEU A 1 82 ? -8.401 -10.095 0.549 1.00 50.34 82 LEU A O 1
ATOM 691 N N . LEU A 1 83 ? -8.705 -10.530 -1.640 1.00 57.66 83 LEU A N 1
ATOM 692 C CA . LEU A 1 83 ? -7.390 -10.066 -2.073 1.00 57.66 83 LEU A CA 1
ATOM 693 C C . LEU A 1 83 ? -7.358 -8.539 -2.007 1.00 57.66 83 LEU A C 1
ATOM 695 O O . LEU A 1 83 ? -8.221 -7.877 -2.588 1.00 57.66 83 LEU A O 1
ATOM 699 N N . ALA A 1 84 ? -6.381 -7.984 -1.288 1.00 63.91 84 ALA A N 1
ATOM 700 C CA . ALA A 1 84 ? -6.170 -6.544 -1.270 1.00 63.91 84 ALA A CA 1
ATOM 701 C C . ALA A 1 84 ? -5.614 -6.099 -2.638 1.00 63.91 84 ALA A C 1
ATOM 703 O O . ALA A 1 84 ? -4.614 -6.668 -3.083 1.00 63.91 84 ALA A O 1
ATOM 704 N N . PRO A 1 85 ? -6.242 -5.118 -3.313 1.00 74.81 85 PRO A N 1
ATOM 705 C CA . PRO A 1 85 ? -5.736 -4.591 -4.576 1.00 74.81 85 PRO A CA 1
ATOM 706 C C . PRO A 1 85 ? -4.400 -3.862 -4.378 1.00 74.81 85 PRO A C 1
ATOM 708 O O . PRO A 1 85 ? -4.115 -3.337 -3.298 1.00 74.81 85 PRO A O 1
ATOM 711 N N . LEU A 1 86 ? -3.605 -3.778 -5.445 1.00 80.38 86 LEU A N 1
ATOM 712 C CA . LEU A 1 86 ? -2.418 -2.930 -5.500 1.00 80.38 86 LEU A CA 1
ATOM 713 C C . LEU A 1 86 ? -2.807 -1.452 -5.351 1.00 80.38 86 LEU A C 1
ATOM 715 O O . LEU A 1 86 ? -3.854 -1.004 -5.829 1.00 80.38 86 LEU A O 1
ATOM 719 N N . ARG A 1 87 ? -1.941 -0.672 -4.696 1.00 76.69 87 ARG A N 1
ATOM 720 C CA . ARG A 1 87 ? -2.176 0.751 -4.419 1.00 76.69 87 ARG A CA 1
ATOM 721 C C . ARG A 1 87 ? -2.078 1.581 -5.698 1.00 76.69 87 ARG A C 1
ATOM 723 O O . ARG A 1 87 ? -1.028 1.664 -6.320 1.00 76.69 87 ARG A O 1
ATOM 730 N N . GLU A 1 88 ? -3.148 2.287 -6.041 1.00 78.75 88 GLU A N 1
ATOM 731 C CA . GLU A 1 88 ? -3.172 3.231 -7.167 1.00 78.75 88 GLU A CA 1
ATOM 732 C C . GLU A 1 88 ? -2.603 4.598 -6.745 1.00 78.75 88 GLU A C 1
ATOM 734 O O . GLU A 1 88 ? -3.314 5.600 -6.672 1.00 78.75 88 GLU A O 1
ATOM 739 N N . MET A 1 89 ? -1.314 4.639 -6.395 1.00 71.50 89 MET A N 1
ATOM 740 C CA . MET A 1 89 ? -0.623 5.881 -6.028 1.00 71.50 89 MET A CA 1
ATOM 741 C C . MET A 1 89 ? 0.697 6.031 -6.778 1.00 71.50 89 MET A C 1
ATOM 743 O O . MET A 1 89 ? 1.442 5.062 -6.940 1.00 71.50 89 MET A O 1
ATOM 747 N N . ASP A 1 90 ? 1.023 7.267 -7.157 1.00 70.00 90 ASP A N 1
ATOM 748 C CA . ASP A 1 90 ? 2.315 7.591 -7.759 1.00 70.00 90 ASP A CA 1
ATOM 749 C C . ASP A 1 90 ? 3.461 7.166 -6.832 1.00 70.00 90 ASP A C 1
ATOM 751 O O . ASP A 1 90 ? 3.428 7.413 -5.622 1.00 70.00 90 ASP A O 1
ATOM 755 N N . ASN A 1 91 ? 4.487 6.547 -7.415 1.00 76.81 91 ASN A N 1
ATOM 756 C CA . ASN A 1 91 ? 5.680 6.067 -6.718 1.00 76.81 91 ASN A CA 1
ATOM 757 C C . ASN A 1 91 ? 5.402 5.064 -5.589 1.00 76.81 91 ASN A C 1
ATOM 759 O O . ASN A 1 91 ? 6.264 4.901 -4.738 1.00 76.81 91 ASN A O 1
ATOM 763 N N . SER A 1 92 ? 4.239 4.407 -5.536 1.00 80.56 92 SER A N 1
ATOM 764 C CA . SER A 1 92 ? 3.944 3.387 -4.511 1.00 80.56 92 SER A CA 1
ATOM 765 C C . SER A 1 92 ? 4.771 2.116 -4.645 1.00 80.56 92 SER A C 1
ATOM 767 O O . SER A 1 92 ? 4.996 1.432 -3.647 1.00 80.56 92 SER A O 1
ATOM 769 N N . TYR A 1 93 ? 5.258 1.849 -5.852 1.00 87.62 93 TYR A N 1
ATOM 770 C CA . TYR A 1 93 ? 6.051 0.679 -6.171 1.00 87.62 93 TYR A CA 1
ATOM 771 C C . TYR A 1 93 ? 7.321 1.071 -6.921 1.00 87.62 93 TYR A C 1
ATOM 773 O O . TYR A 1 93 ? 7.361 2.092 -7.614 1.00 87.62 93 TYR A O 1
ATOM 781 N N . ILE A 1 94 ? 8.341 0.235 -6.778 1.00 90.94 94 ILE A N 1
ATOM 782 C CA . ILE A 1 94 ? 9.572 0.242 -7.564 1.00 90.94 94 ILE A CA 1
ATOM 783 C C . ILE A 1 94 ? 9.646 -1.041 -8.389 1.00 90.94 94 ILE A C 1
ATOM 785 O O . ILE A 1 94 ? 9.110 -2.080 -7.998 1.00 90.94 94 ILE A O 1
ATOM 789 N N . LEU A 1 95 ? 10.318 -0.961 -9.532 1.00 92.12 95 LEU A N 1
ATOM 790 C CA . LEU A 1 95 ? 10.563 -2.098 -10.410 1.00 92.12 95 LEU A CA 1
ATOM 791 C C . LEU A 1 95 ? 12.058 -2.414 -10.380 1.00 92.12 95 LEU A C 1
ATOM 793 O O . LEU A 1 95 ? 12.868 -1.499 -10.510 1.00 92.12 95 LEU A O 1
ATOM 797 N N . GLN A 1 96 ? 12.427 -3.677 -10.204 1.00 92.44 96 GLN A N 1
ATOM 798 C CA . GLN A 1 96 ? 13.823 -4.123 -10.193 1.00 92.44 96 GLN A CA 1
ATOM 799 C C . GLN A 1 96 ? 13.990 -5.314 -11.137 1.00 92.44 96 GLN A C 1
ATOM 801 O O . GLN A 1 96 ? 13.038 -6.059 -11.367 1.00 92.44 96 GLN A O 1
ATOM 806 N N . ILE A 1 97 ? 15.185 -5.481 -11.699 1.00 92.75 97 ILE A N 1
ATOM 807 C CA . ILE A 1 97 ? 15.537 -6.671 -12.479 1.00 92.75 97 ILE A CA 1
ATOM 808 C C . ILE A 1 97 ? 15.634 -7.864 -11.522 1.00 92.75 97 ILE A C 1
ATOM 810 O O . ILE A 1 97 ? 16.130 -7.732 -10.401 1.00 92.75 97 ILE A O 1
ATOM 814 N N . CYS A 1 98 ? 15.116 -9.012 -11.941 1.00 91.88 98 CYS A N 1
ATOM 815 C CA . CYS A 1 98 ? 15.192 -10.246 -11.173 1.00 91.88 98 CYS A CA 1
ATOM 816 C C . CYS A 1 98 ? 15.528 -11.430 -12.078 1.00 91.88 98 CYS A C 1
ATOM 818 O O . CYS A 1 98 ? 15.480 -11.322 -13.303 1.00 91.88 98 CYS A O 1
ATOM 820 N N . ASP A 1 99 ? 15.839 -12.562 -11.458 1.00 90.31 99 ASP A N 1
ATOM 821 C CA . ASP A 1 99 ? 15.929 -13.840 -12.153 1.00 90.31 99 ASP A CA 1
ATOM 822 C C . ASP A 1 99 ? 14.533 -14.411 -12.494 1.00 90.31 99 ASP A C 1
ATOM 824 O O . ASP A 1 99 ? 13.488 -13.866 -12.123 1.00 90.31 99 ASP A O 1
ATOM 828 N N . GLU A 1 100 ? 14.515 -15.564 -13.164 1.00 88.44 100 GLU A N 1
ATOM 829 C CA . GLU A 1 100 ? 13.293 -16.284 -13.561 1.00 88.44 100 GLU A CA 1
ATOM 830 C C . GLU A 1 100 ? 12.421 -16.736 -12.367 1.00 88.44 100 GLU A C 1
ATOM 832 O O . GLU A 1 100 ? 11.231 -17.053 -12.532 1.00 88.44 100 GLU A O 1
ATOM 837 N N . ASN A 1 101 ? 13.008 -16.775 -11.164 1.00 86.00 101 ASN A N 1
ATOM 838 C CA . ASN A 1 101 ? 12.360 -17.154 -9.910 1.00 86.00 101 ASN A CA 1
ATOM 839 C C . ASN A 1 101 ? 11.805 -15.941 -9.144 1.00 86.00 101 ASN A C 1
ATOM 841 O O . ASN A 1 101 ? 11.134 -16.123 -8.124 1.00 86.00 101 ASN A O 1
ATOM 845 N N . GLY A 1 102 ? 12.039 -14.716 -9.623 1.00 85.12 102 GLY A N 1
ATOM 846 C CA . GLY A 1 102 ? 11.644 -13.487 -8.937 1.00 85.12 102 GLY A CA 1
ATOM 847 C C . GLY A 1 102 ? 12.588 -13.084 -7.802 1.00 85.12 102 GLY A C 1
ATOM 848 O O . GLY A 1 102 ? 12.186 -12.336 -6.912 1.00 85.12 102 GLY A O 1
ATOM 849 N N . ILE A 1 103 ? 13.822 -13.585 -7.785 1.00 88.25 103 ILE A N 1
ATOM 850 C CA . ILE A 1 103 ? 14.862 -13.148 -6.853 1.00 88.25 103 ILE A CA 1
ATOM 851 C C . ILE A 1 103 ? 15.509 -11.892 -7.450 1.00 88.25 103 ILE A C 1
ATOM 853 O O . ILE A 1 103 ? 15.982 -11.946 -8.585 1.00 88.25 103 ILE A O 1
ATOM 857 N N . PRO A 1 104 ? 15.489 -10.747 -6.742 1.00 90.44 104 PRO A N 1
ATOM 858 C CA . PRO A 1 104 ? 16.079 -9.509 -7.247 1.00 90.44 104 PRO A CA 1
ATOM 859 C C . PRO A 1 104 ? 17.566 -9.705 -7.539 1.00 90.44 104 PRO A C 1
ATOM 861 O O . PRO A 1 104 ? 18.272 -10.355 -6.769 1.00 90.44 104 PRO A O 1
ATOM 864 N N . ASP A 1 105 ? 18.039 -9.089 -8.611 1.00 88.56 105 ASP A N 1
ATOM 865 C CA . ASP A 1 105 ? 19.466 -9.006 -8.874 1.00 88.56 105 ASP A CA 1
ATOM 866 C C . ASP A 1 105 ? 20.060 -7.854 -8.045 1.00 88.56 105 ASP A C 1
ATOM 868 O O . ASP A 1 105 ? 19.659 -6.695 -8.199 1.00 88.56 105 ASP A O 1
ATOM 872 N N . GLU A 1 106 ? 20.962 -8.176 -7.113 1.00 86.06 106 GLU A N 1
ATOM 873 C CA . GLU A 1 106 ? 21.594 -7.196 -6.219 1.00 86.06 106 GLU A CA 1
ATOM 874 C C . GLU A 1 106 ? 22.561 -6.265 -6.962 1.00 86.06 106 GLU A C 1
ATOM 876 O O . GLU A 1 106 ? 22.801 -5.147 -6.498 1.00 86.06 106 GLU A O 1
ATOM 881 N N . ASP A 1 107 ? 23.055 -6.682 -8.131 1.00 86.44 107 ASP A N 1
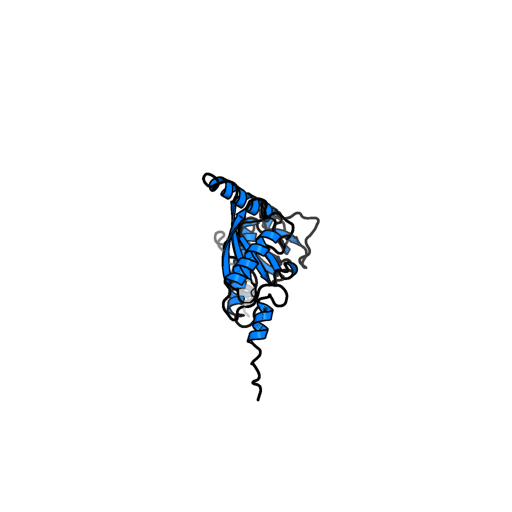ATOM 882 C CA . ASP A 1 107 ? 23.968 -5.881 -8.948 1.00 86.44 107 ASP A CA 1
ATOM 883 C C . ASP A 1 107 ? 23.239 -4.740 -9.677 1.00 86.44 107 ASP A C 1
ATOM 885 O O . ASP A 1 107 ? 23.864 -3.756 -10.092 1.00 86.44 107 ASP A O 1
ATOM 889 N N . PHE A 1 108 ? 21.909 -4.829 -9.807 1.00 85.69 108 PHE A N 1
ATOM 890 C CA . PHE A 1 108 ? 21.095 -3.821 -10.478 1.00 85.69 108 PHE A CA 1
ATOM 891 C C . PHE A 1 108 ? 20.237 -3.022 -9.489 1.00 85.69 108 PHE A C 1
ATOM 893 O O . PHE A 1 108 ? 19.388 -3.586 -8.788 1.00 85.69 108 PHE A O 1
ATOM 900 N N . PRO A 1 109 ? 20.379 -1.682 -9.463 1.00 88.62 109 PRO A N 1
ATOM 901 C CA . PRO A 1 109 ? 19.513 -0.844 -8.652 1.00 88.62 109 PRO A CA 1
ATOM 902 C C . PRO A 1 109 ? 18.067 -0.866 -9.180 1.00 88.62 109 PRO A C 1
ATOM 904 O O . PRO A 1 109 ? 17.819 -1.225 -10.337 1.00 88.62 109 PRO A O 1
ATOM 907 N N . PRO A 1 110 ? 17.091 -0.435 -8.359 1.00 90.44 110 PRO A N 1
ATOM 908 C CA . PRO A 1 110 ? 15.730 -0.209 -8.824 1.00 90.44 110 PRO A CA 1
ATOM 909 C C . PRO A 1 110 ? 15.699 0.742 -10.022 1.00 90.44 110 PRO A C 1
ATOM 911 O O . PRO A 1 110 ? 16.415 1.744 -10.063 1.00 90.44 110 PRO A O 1
ATOM 914 N N . LEU A 1 111 ? 14.839 0.436 -10.987 1.00 90.62 111 LEU A N 1
ATOM 915 C CA . LEU A 1 111 ? 14.700 1.207 -12.212 1.00 90.62 111 LEU A CA 1
ATOM 916 C C . LEU A 1 111 ? 14.134 2.594 -11.914 1.00 90.62 111 LEU A C 1
ATOM 918 O O . LEU A 1 111 ? 13.116 2.734 -11.228 1.00 90.62 111 LEU A O 1
ATOM 922 N N . GLU A 1 112 ? 14.759 3.627 -12.480 1.00 88.56 112 GLU A N 1
ATOM 923 C CA . GLU A 1 112 ? 14.280 4.987 -12.279 1.00 88.56 112 GLU A CA 1
ATOM 924 C C . GLU A 1 112 ? 12.920 5.198 -12.973 1.00 88.56 112 GLU A C 1
ATOM 926 O O . GLU A 1 112 ? 12.699 4.716 -14.092 1.00 88.56 112 GLU A O 1
ATOM 931 N N . PRO A 1 113 ? 12.000 5.978 -12.371 1.00 86.81 113 PRO A N 1
ATOM 932 C CA . PRO A 1 113 ? 10.663 6.209 -12.926 1.00 86.81 113 PRO A CA 1
ATOM 933 C C . PRO A 1 113 ? 10.650 6.837 -14.329 1.00 86.81 113 PRO A C 1
ATOM 935 O O . PRO A 1 113 ? 9.672 6.680 -15.064 1.00 86.81 113 PRO A O 1
ATOM 938 N N . LEU A 1 114 ? 11.703 7.588 -14.673 1.00 88.62 114 LEU A N 1
ATOM 939 C CA . LEU A 1 114 ? 11.844 8.325 -15.932 1.00 88.62 114 LEU A CA 1
ATOM 940 C C . LEU A 1 114 ? 12.678 7.585 -16.987 1.00 88.62 114 LEU A C 1
ATOM 942 O O . LEU A 1 114 ? 12.770 8.069 -18.113 1.00 88.62 114 LEU A O 1
ATOM 946 N N . SER A 1 115 ? 13.264 6.436 -16.654 1.00 89.75 115 SER A N 1
ATOM 947 C CA . SER A 1 115 ? 13.939 5.589 -17.638 1.00 89.75 115 SER A CA 1
ATOM 948 C C . SER A 1 115 ? 12.924 4.866 -18.521 1.00 89.75 115 SER A C 1
ATOM 950 O O . SER A 1 115 ? 11.765 4.691 -18.132 1.00 89.75 115 SER A O 1
ATOM 952 N N . THR A 1 116 ? 13.344 4.429 -19.711 1.00 89.75 116 THR A N 1
ATOM 953 C CA . THR A 1 116 ? 12.490 3.597 -20.563 1.00 89.75 116 THR A CA 1
ATOM 954 C C . THR A 1 116 ? 12.704 2.122 -20.244 1.00 89.75 116 THR A C 1
ATOM 956 O O . THR A 1 116 ? 13.831 1.638 -20.176 1.00 89.75 116 THR A O 1
ATOM 959 N N . ILE A 1 117 ? 11.620 1.370 -20.058 1.00 85.81 117 ILE A N 1
ATOM 960 C CA . ILE A 1 117 ? 11.729 -0.039 -19.654 1.00 85.81 117 ILE A CA 1
ATOM 961 C C . ILE A 1 117 ? 12.381 -0.912 -20.745 1.00 85.81 117 ILE A C 1
ATOM 963 O O . ILE A 1 117 ? 13.016 -1.923 -20.453 1.00 85.81 117 ILE A O 1
ATOM 967 N N . GLY A 1 118 ? 12.282 -0.512 -22.018 1.00 82.06 118 GLY A N 1
ATOM 968 C CA . GLY A 1 118 ? 12.830 -1.271 -23.141 1.00 82.06 118 GLY A CA 1
ATOM 969 C C . GLY A 1 118 ? 14.358 -1.272 -23.249 1.00 82.06 118 GLY A C 1
ATOM 970 O O . GLY A 1 118 ? 14.877 -2.124 -23.983 1.00 82.06 118 GLY A O 1
ATOM 971 N N . GLU A 1 119 ? 15.046 -0.362 -22.549 1.00 82.75 119 GLU A N 1
ATOM 972 C CA . GLU A 1 119 ? 16.511 -0.209 -22.539 1.00 82.75 119 GLU A CA 1
ATOM 973 C C . GLU A 1 119 ? 17.223 -1.273 -21.693 1.00 82.75 119 GLU A C 1
ATOM 975 O O . GLU A 1 119 ? 18.355 -1.633 -22.001 1.00 82.75 119 GLU A O 1
ATOM 980 N N . PHE A 1 120 ? 16.555 -1.831 -20.681 1.00 77.56 120 PHE A N 1
ATOM 981 C CA . PHE A 1 120 ? 17.201 -2.685 -19.678 1.00 77.56 120 PHE A CA 1
ATOM 982 C C . PHE A 1 120 ? 17.444 -4.132 -20.121 1.00 77.56 120 PHE A C 1
ATOM 984 O O . PHE A 1 120 ? 18.082 -4.889 -19.400 1.00 77.56 120 PHE A O 1
ATOM 991 N N . GLY A 1 121 ? 16.942 -4.542 -21.291 1.00 77.94 121 GLY A N 1
ATOM 992 C CA . GLY A 1 121 ? 17.223 -5.853 -21.897 1.00 77.94 121 GLY A CA 1
ATOM 993 C C . GLY A 1 121 ? 16.671 -7.084 -21.159 1.00 77.94 121 GLY A C 1
ATOM 994 O O . GLY A 1 121 ? 16.584 -8.139 -21.782 1.00 77.94 121 GLY A O 1
ATOM 995 N N . SER A 1 122 ? 16.263 -6.951 -19.895 1.00 84.38 122 SER A N 1
ATOM 996 C CA . SER A 1 122 ? 15.690 -8.032 -19.093 1.00 84.38 122 SER A CA 1
ATOM 997 C C . SER A 1 122 ? 14.277 -8.408 -19.546 1.00 84.38 122 SER A C 1
ATOM 999 O O . SER A 1 122 ? 13.513 -7.574 -20.046 1.00 84.38 122 SER A O 1
ATOM 1001 N N . LEU A 1 123 ? 13.939 -9.682 -19.350 1.00 88.50 123 LEU A N 1
ATOM 1002 C CA . LEU A 1 123 ? 12.598 -10.231 -19.538 1.00 88.50 123 LEU A CA 1
ATOM 1003 C C . LEU A 1 123 ? 11.848 -10.399 -18.214 1.00 88.50 123 LEU A C 1
ATOM 1005 O O . LEU A 1 123 ? 10.617 -10.445 -18.231 1.00 88.50 123 LEU A O 1
ATOM 1009 N N . ASP A 1 124 ? 12.567 -10.422 -17.094 1.00 92.25 124 ASP A N 1
ATOM 1010 C CA . ASP A 1 124 ? 12.039 -10.697 -15.766 1.00 92.25 124 ASP A CA 1
ATOM 1011 C C . ASP A 1 124 ? 12.291 -9.500 -14.843 1.00 92.25 124 ASP A C 1
ATOM 1013 O O . ASP A 1 124 ? 13.399 -8.955 -14.742 1.00 92.25 124 ASP A O 1
ATOM 1017 N N . PHE A 1 125 ? 11.213 -9.057 -14.201 1.00 93.44 125 PHE A N 1
ATOM 1018 C CA . PHE A 1 125 ? 11.216 -7.947 -13.259 1.00 93.44 125 PHE A CA 1
ATOM 1019 C C . PHE A 1 125 ? 10.446 -8.317 -12.000 1.00 93.44 125 PHE A C 1
ATOM 1021 O O . PHE A 1 125 ? 9.472 -9.063 -12.060 1.00 93.44 125 PHE A O 1
ATOM 1028 N N . ILE A 1 126 ? 10.814 -7.727 -10.869 1.00 92.38 126 ILE A N 1
ATOM 1029 C CA . ILE A 1 126 ? 10.056 -7.809 -9.624 1.00 92.38 126 ILE A CA 1
ATOM 1030 C C . ILE A 1 126 ? 9.485 -6.437 -9.266 1.00 92.38 126 ILE A C 1
ATOM 1032 O O . ILE A 1 126 ? 10.194 -5.427 -9.272 1.00 92.38 126 ILE A O 1
ATOM 1036 N N . LEU A 1 127 ? 8.187 -6.404 -8.961 1.00 91.38 127 LEU A N 1
ATOM 1037 C CA . LEU A 1 127 ? 7.503 -5.229 -8.431 1.00 91.38 127 LEU A CA 1
ATOM 1038 C C . LEU A 1 127 ? 7.543 -5.274 -6.900 1.00 91.38 127 LEU A C 1
ATOM 1040 O O . LEU A 1 127 ? 7.066 -6.236 -6.293 1.00 91.38 127 LEU A O 1
ATOM 1044 N N . ARG A 1 128 ? 8.094 -4.227 -6.283 1.00 88.25 128 ARG A N 1
ATOM 1045 C CA . ARG A 1 128 ? 8.246 -4.106 -4.826 1.00 88.25 128 ARG A CA 1
ATOM 1046 C C . ARG A 1 128 ? 7.645 -2.822 -4.307 1.00 88.25 128 ARG A C 1
ATOM 1048 O O . ARG A 1 128 ? 7.544 -1.837 -5.036 1.00 88.25 128 ARG A O 1
ATOM 1055 N N . ASP A 1 129 ? 7.292 -2.824 -3.032 1.00 83.94 129 ASP A N 1
ATOM 1056 C CA . ASP A 1 129 ? 6.863 -1.617 -2.342 1.00 83.94 129 ASP A CA 1
ATOM 1057 C C . ASP A 1 129 ? 7.989 -0.578 -2.320 1.00 83.94 129 ASP A C 1
ATOM 1059 O O . ASP A 1 129 ? 9.139 -0.882 -2.005 1.00 83.94 129 ASP A O 1
ATOM 1063 N N . ASN A 1 130 ? 7.659 0.670 -2.654 1.00 84.12 130 ASN A N 1
ATOM 1064 C CA . ASN A 1 130 ? 8.618 1.758 -2.554 1.00 84.12 130 ASN A CA 1
ATOM 1065 C C . ASN A 1 130 ? 8.690 2.263 -1.099 1.00 84.12 130 ASN A C 1
ATOM 1067 O O . ASN A 1 130 ? 7.718 2.878 -0.632 1.00 84.12 130 ASN A O 1
ATOM 1071 N N . PRO A 1 131 ? 9.825 2.100 -0.393 1.00 74.50 131 PRO A N 1
ATOM 1072 C CA . PRO A 1 131 ? 9.966 2.585 0.981 1.00 74.50 131 PRO A CA 1
ATOM 1073 C C . PRO A 1 131 ? 9.807 4.113 1.084 1.00 74.50 131 PRO A C 1
ATOM 1075 O O . PRO A 1 131 ? 9.261 4.622 2.067 1.00 74.50 131 PRO A O 1
ATOM 1078 N N . ASP A 1 132 ? 10.190 4.858 0.043 1.00 71.81 132 ASP A N 1
ATOM 1079 C CA . ASP A 1 132 ? 10.140 6.324 0.028 1.00 71.81 132 ASP A CA 1
ATOM 1080 C C . ASP A 1 132 ? 8.740 6.883 -0.241 1.00 71.81 132 ASP A C 1
ATOM 1082 O O . ASP A 1 132 ? 8.442 8.036 0.109 1.00 71.81 132 ASP A O 1
ATOM 1086 N N . CYS A 1 133 ? 7.839 6.072 -0.806 1.00 67.81 133 CYS A N 1
ATOM 1087 C CA . CYS A 1 133 ? 6.447 6.471 -1.000 1.00 67.81 133 CYS A CA 1
ATOM 1088 C C . CYS A 1 133 ? 5.825 6.901 0.330 1.00 67.81 133 CYS A C 1
ATOM 1090 O O . CYS A 1 133 ? 5.163 7.938 0.411 1.00 67.81 133 CYS A O 1
ATOM 1092 N N . TYR A 1 134 ? 6.121 6.164 1.399 1.00 58.19 134 TYR A N 1
ATOM 1093 C CA . TYR A 1 134 ? 5.605 6.431 2.734 1.00 58.19 134 TYR A CA 1
ATOM 1094 C C . TYR A 1 134 ? 6.050 7.797 3.273 1.00 58.19 134 TYR A C 1
ATOM 1096 O O . TYR A 1 134 ? 5.223 8.602 3.715 1.00 58.19 134 TYR A O 1
ATOM 1104 N N . SER A 1 135 ? 7.342 8.107 3.149 1.00 57.34 135 SER A N 1
ATOM 1105 C CA . SER A 1 135 ? 7.927 9.406 3.500 1.00 57.34 135 SER A CA 1
ATOM 1106 C C . SER A 1 135 ? 7.238 10.548 2.749 1.00 57.34 135 SER A C 1
ATOM 1108 O O . SER A 1 135 ? 6.893 11.578 3.338 1.00 57.34 135 SER A O 1
ATOM 1110 N N . SER A 1 136 ? 6.958 10.340 1.459 1.00 53.75 136 SER A N 1
ATOM 1111 C CA . SER A 1 136 ? 6.289 11.322 0.603 1.00 53.75 136 SER A CA 1
ATOM 1112 C C . SER A 1 136 ? 4.801 11.505 0.948 1.00 53.75 136 SER A C 1
ATOM 1114 O O . SER A 1 136 ? 4.320 12.640 0.993 1.00 53.75 136 SER A O 1
ATOM 1116 N N . ILE A 1 137 ? 4.077 10.432 1.293 1.00 58.47 137 ILE A N 1
ATOM 1117 C CA . ILE A 1 137 ? 2.676 10.480 1.741 1.00 58.47 137 ILE A CA 1
ATOM 1118 C C . ILE A 1 137 ? 2.581 11.203 3.087 1.00 58.47 137 ILE A C 1
ATOM 1120 O O . ILE A 1 137 ? 1.748 12.105 3.247 1.00 58.47 137 ILE A O 1
ATOM 1124 N N . LEU A 1 138 ? 3.459 10.871 4.039 1.00 57.78 138 LEU A N 1
ATOM 1125 C CA . LEU A 1 138 ? 3.551 11.563 5.325 1.00 57.78 138 LEU A CA 1
ATOM 1126 C C . LEU A 1 138 ? 3.871 13.052 5.134 1.00 57.78 138 LEU A C 1
ATOM 1128 O O . LEU A 1 138 ? 3.214 13.904 5.739 1.00 57.78 138 LEU A O 1
ATOM 1132 N N . ALA A 1 139 ? 4.825 13.393 4.264 1.00 55.22 139 ALA A N 1
ATOM 1133 C CA . ALA A 1 139 ? 5.176 14.778 3.953 1.00 55.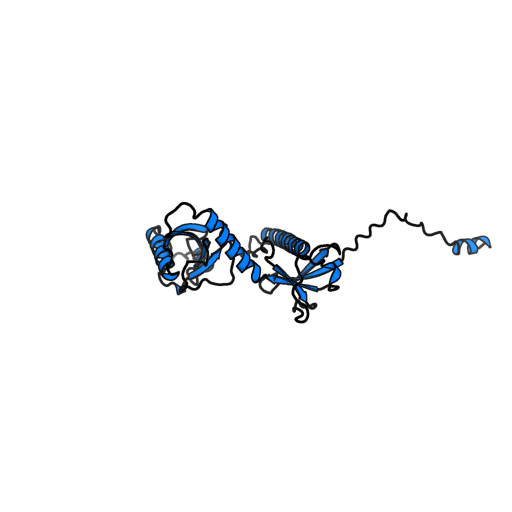22 139 ALA A CA 1
ATOM 1134 C C . ALA A 1 139 ? 4.019 15.538 3.276 1.00 55.22 139 ALA A C 1
ATOM 1136 O O . ALA A 1 139 ? 3.693 16.663 3.672 1.00 55.22 139 ALA A O 1
ATOM 1137 N N . ARG A 1 140 ? 3.324 14.913 2.317 1.00 54.34 140 ARG A N 1
ATOM 1138 C CA . ARG A 1 140 ? 2.173 15.499 1.610 1.00 54.34 140 ARG A CA 1
ATOM 1139 C C . ARG A 1 140 ? 0.997 15.731 2.562 1.00 54.34 140 ARG A C 1
ATOM 1141 O O . ARG A 1 140 ? 0.400 16.810 2.531 1.00 54.34 140 ARG A O 1
ATOM 1148 N N . ARG A 1 141 ? 0.727 14.801 3.487 1.00 53.78 141 ARG A N 1
ATOM 1149 C CA . ARG A 1 141 ? -0.266 14.971 4.569 1.00 53.78 141 ARG A CA 1
ATOM 1150 C C . ARG A 1 141 ? 0.132 16.093 5.546 1.00 53.78 141 ARG A C 1
ATOM 1152 O O . ARG A 1 141 ? -0.705 16.938 5.873 1.00 53.78 141 ARG A O 1
ATOM 1159 N N . ARG A 1 142 ? 1.412 16.195 5.935 1.00 51.34 142 ARG A N 1
ATOM 1160 C CA . ARG A 1 142 ? 1.947 17.307 6.759 1.00 51.34 142 ARG A CA 1
ATOM 1161 C C . ARG A 1 142 ? 1.817 18.673 6.067 1.00 51.34 142 ARG A C 1
ATOM 1163 O O . ARG A 1 142 ? 1.480 19.657 6.726 1.00 51.34 142 ARG A O 1
ATOM 1170 N N . SER A 1 143 ? 2.021 18.747 4.750 1.00 47.94 143 SER A N 1
ATOM 1171 C CA . SER A 1 143 ? 1.884 19.996 3.981 1.00 47.94 143 SER A CA 1
ATOM 1172 C C . SER A 1 143 ? 0.430 20.486 3.901 1.00 47.94 143 SER A C 1
ATOM 1174 O O . SER A 1 143 ? 0.158 21.664 4.143 1.00 47.94 143 SER A O 1
ATOM 1176 N N . ARG A 1 144 ? -0.535 19.576 3.695 1.00 49.16 144 ARG A N 1
ATOM 1177 C CA . ARG A 1 144 ? -1.972 19.903 3.713 1.00 49.16 144 ARG A CA 1
ATOM 1178 C C . ARG A 1 144 ? -2.425 20.413 5.085 1.00 49.16 144 ARG A C 1
ATOM 1180 O O . ARG A 1 144 ? -3.236 21.338 5.149 1.00 49.16 144 ARG A O 1
ATOM 1187 N N . ARG A 1 145 ? -1.843 19.912 6.180 1.00 47.91 145 ARG A N 1
ATOM 1188 C CA . ARG A 1 145 ? -2.087 20.432 7.539 1.00 47.91 145 ARG A CA 1
ATOM 1189 C C . ARG A 1 145 ? -1.635 21.883 7.723 1.00 47.91 145 ARG A C 1
ATOM 1191 O O . ARG A 1 145 ? -2.374 22.638 8.343 1.00 47.91 145 ARG A O 1
ATOM 1198 N N . LYS A 1 146 ? -0.513 22.320 7.134 1.00 48.91 146 LYS A N 1
ATOM 1199 C CA . LYS A 1 146 ? -0.108 23.744 7.181 1.00 48.91 146 LYS A CA 1
ATOM 1200 C C . LYS A 1 146 ? -1.148 24.672 6.538 1.00 48.91 146 LYS A C 1
ATOM 1202 O O . LYS A 1 146 ? -1.340 25.777 7.031 1.00 48.91 146 LYS A O 1
ATOM 1207 N N . SER A 1 147 ? -1.861 24.210 5.507 1.00 47.78 147 SER A N 1
ATOM 1208 C CA . SER A 1 147 ? -2.905 25.008 4.844 1.00 47.78 147 SER A CA 1
ATOM 1209 C C . SER A 1 147 ? -4.225 25.093 5.628 1.00 47.78 147 SER A C 1
ATOM 1211 O O . SER A 1 147 ? -4.904 26.114 5.571 1.00 47.78 147 SER A O 1
ATOM 1213 N N . ARG A 1 148 ? -4.579 24.062 6.415 1.00 45.28 148 ARG A N 1
ATOM 1214 C CA . ARG A 1 148 ? -5.809 24.040 7.236 1.00 45.28 148 ARG A CA 1
ATOM 1215 C C . ARG A 1 148 ? -5.612 24.514 8.680 1.00 45.28 148 ARG A C 1
ATOM 1217 O O . ARG A 1 148 ? -6.564 24.977 9.296 1.00 45.28 148 ARG A O 1
ATOM 1224 N N . ALA A 1 149 ? -4.389 24.473 9.209 1.00 43.94 149 ALA A N 1
ATOM 1225 C CA . ALA A 1 149 ? -4.057 24.911 10.569 1.00 43.94 149 ALA A CA 1
ATOM 1226 C C . ALA A 1 149 ? -4.005 26.443 10.748 1.00 43.94 149 ALA A C 1
ATOM 1228 O O . ALA A 1 149 ? -3.587 26.929 11.796 1.00 43.94 149 ALA A O 1
ATOM 1229 N N . SER A 1 150 ? -4.439 27.223 9.754 1.00 44.31 150 SER A N 1
ATOM 1230 C CA . SER A 1 150 ? -4.438 28.684 9.840 1.00 44.31 150 SER A CA 1
ATOM 1231 C C . SER A 1 150 ? -5.471 29.250 10.828 1.00 44.31 150 SER A C 1
ATOM 1233 O O . SER A 1 150 ? -5.369 30.441 11.121 1.00 44.31 150 SER A O 1
ATOM 1235 N N . ARG A 1 151 ? -6.466 28.490 11.328 1.00 47.81 151 ARG A N 1
ATOM 1236 C CA . ARG A 1 151 ? -7.591 29.106 12.074 1.00 47.81 151 ARG A CA 1
ATOM 1237 C C . ARG A 1 151 ? -8.224 28.350 13.261 1.00 47.81 151 ARG A C 1
ATOM 1239 O O . ARG A 1 151 ? -9.256 28.809 13.733 1.00 47.81 151 ARG A O 1
ATOM 1246 N N . SER A 1 152 ? -7.644 27.287 13.833 1.00 46.31 152 SER A N 1
ATOM 1247 C CA . SER A 1 152 ? -8.192 26.709 15.086 1.00 46.31 152 SER A CA 1
ATOM 1248 C C . SER A 1 152 ? -7.124 26.368 16.129 1.00 46.31 152 SER A C 1
ATOM 1250 O O . SER A 1 152 ? -6.010 25.975 15.796 1.00 46.31 152 SER A O 1
ATOM 1252 N N . SER A 1 153 ? -7.473 26.563 17.403 1.00 48.34 153 SER A N 1
ATOM 1253 C CA . SER A 1 153 ? -6.631 26.451 18.603 1.00 48.34 153 SER A CA 1
ATOM 1254 C C . SER A 1 153 ? -5.642 25.271 18.589 1.00 48.34 153 SER A C 1
ATOM 1256 O O . SER A 1 153 ? -6.033 24.109 18.499 1.00 48.34 153 SER A O 1
ATOM 1258 N N . LYS A 1 154 ? -4.352 25.601 18.734 1.00 58.66 154 LYS A N 1
ATOM 1259 C CA . LYS A 1 154 ? -3.129 24.795 18.526 1.00 58.66 154 LYS A CA 1
ATOM 1260 C C . LYS A 1 154 ? -2.914 23.552 19.422 1.00 58.66 154 LYS A C 1
ATOM 1262 O O . LYS A 1 154 ? -1.773 23.127 19.565 1.00 58.66 154 LYS A O 1
ATOM 1267 N N . THR A 1 155 ? -3.932 22.959 20.043 1.00 67.75 155 THR A N 1
ATOM 1268 C CA . THR A 1 155 ? -3.726 21.890 21.050 1.00 67.75 155 THR A CA 1
ATOM 1269 C C . THR A 1 155 ? -4.463 20.582 20.781 1.00 67.75 155 THR A C 1
ATOM 1271 O O . THR A 1 155 ? -4.222 19.614 21.500 1.00 67.75 155 THR A O 1
ATOM 1274 N N . GLN A 1 156 ? -5.320 20.511 19.759 1.00 75.44 156 GLN A N 1
ATOM 1275 C CA . GLN A 1 156 ? -6.165 19.342 19.498 1.00 75.44 156 GLN A CA 1
ATOM 1276 C C . GLN A 1 156 ? -6.004 18.810 18.068 1.00 75.44 156 GLN A C 1
ATOM 1278 O O . GLN A 1 156 ? -5.808 19.573 17.123 1.00 75.44 156 GLN A O 1
ATOM 1283 N N . VAL A 1 157 ? -6.097 17.489 17.923 1.00 78.38 157 VAL A N 1
ATOM 1284 C CA . VAL A 1 157 ? -6.040 16.745 16.661 1.00 78.38 157 VAL A CA 1
ATOM 1285 C C . VAL A 1 157 ? -7.299 15.899 16.543 1.00 78.38 157 VAL A C 1
ATOM 1287 O O . VAL A 1 157 ? -7.705 15.230 17.491 1.00 78.38 157 VAL A O 1
ATOM 1290 N N . MET A 1 158 ? -7.913 15.930 15.365 1.00 83.94 158 MET A N 1
ATOM 1291 C CA . MET A 1 158 ? -9.051 15.085 15.028 1.00 83.94 158 MET A CA 1
ATOM 1292 C C . MET A 1 158 ? -8.542 13.771 14.426 1.00 83.94 158 MET A C 1
ATOM 1294 O O . MET A 1 158 ? -7.729 13.792 13.504 1.00 83.94 158 MET A O 1
ATOM 1298 N N . VAL A 1 159 ? -9.010 12.648 14.961 1.00 87.12 159 VAL A N 1
ATOM 1299 C CA . VAL A 1 159 ? -8.592 11.294 14.590 1.00 87.12 159 VAL A CA 1
ATOM 1300 C C . VAL A 1 159 ? -9.823 10.488 14.198 1.00 87.12 159 VAL A C 1
ATOM 1302 O O . VAL A 1 159 ? -10.735 10.326 15.005 1.00 87.12 159 VAL A O 1
ATOM 1305 N N . LYS A 1 160 ? -9.858 9.969 12.972 1.00 89.38 160 LYS A N 1
ATOM 1306 C CA . LYS A 1 160 ? -10.885 9.033 12.509 1.00 89.38 160 LYS A CA 1
ATOM 1307 C C . LYS A 1 160 ? -10.418 7.602 12.763 1.00 89.38 160 LYS A C 1
ATOM 1309 O O . LYS A 1 160 ? -9.301 7.238 12.409 1.00 89.38 160 LYS A O 1
ATOM 1314 N N . LEU A 1 161 ? -11.274 6.792 13.364 1.00 91.50 161 LEU A N 1
ATOM 1315 C CA . LEU A 1 161 ? -10.994 5.404 13.698 1.00 91.50 161 LEU A CA 1
ATOM 1316 C C . LEU A 1 161 ? -12.049 4.499 13.066 1.00 91.50 161 LEU A C 1
ATOM 1318 O O . LEU A 1 161 ? -13.246 4.698 13.278 1.00 91.50 161 LEU A O 1
ATOM 1322 N N . TYR A 1 162 ? -11.592 3.518 12.300 1.00 91.31 162 TYR A N 1
ATOM 1323 C CA . TYR A 1 162 ? -12.395 2.424 11.771 1.00 91.31 162 TYR A CA 1
ATOM 1324 C C . TYR A 1 162 ? -12.281 1.218 12.695 1.00 91.31 162 TYR A C 1
ATOM 1326 O O . TYR A 1 162 ? -11.181 0.839 13.100 1.00 91.31 162 TYR A O 1
ATOM 1334 N N . PHE A 1 163 ? -13.414 0.615 13.029 1.00 90.56 163 PHE A N 1
ATOM 1335 C CA . PHE A 1 163 ? -13.470 -0.527 13.928 1.00 90.56 163 PHE A CA 1
ATOM 1336 C C . PHE A 1 163 ? -13.512 -1.822 13.114 1.00 90.56 163 PHE A C 1
ATOM 1338 O O . PHE A 1 163 ? -14.407 -2.058 12.302 1.00 90.56 163 PHE A O 1
ATOM 1345 N N . GLN A 1 164 ? -12.511 -2.666 13.339 1.00 89.56 164 GLN A N 1
ATOM 1346 C CA . GLN A 1 164 ? -12.445 -4.048 12.867 1.00 89.56 164 GLN A CA 1
ATOM 1347 C C . GLN A 1 164 ? -12.345 -4.968 14.083 1.00 89.56 164 GLN A C 1
ATOM 1349 O O . GLN A 1 164 ? -11.403 -5.741 14.257 1.00 89.56 164 GLN A O 1
ATOM 1354 N N . ILE A 1 165 ? -13.325 -4.810 14.964 1.00 88.06 165 ILE A N 1
ATOM 1355 C CA . ILE A 1 165 ? -13.504 -5.587 16.182 1.00 88.06 165 ILE A CA 1
ATOM 1356 C C . ILE A 1 165 ? -14.854 -6.283 16.069 1.00 88.06 165 ILE A C 1
ATOM 1358 O O . ILE A 1 165 ? -15.789 -5.718 15.497 1.00 88.06 165 ILE A O 1
ATOM 1362 N N . CYS A 1 166 ? -14.948 -7.489 16.618 1.00 85.38 166 CYS A N 1
ATOM 1363 C CA . CYS A 1 166 ? -16.198 -8.221 16.716 1.00 85.38 166 CYS A CA 1
ATOM 1364 C C . CYS A 1 166 ? -17.349 -7.345 17.246 1.00 85.38 166 CYS A C 1
ATOM 1366 O O . CYS A 1 166 ? -17.227 -6.724 18.305 1.00 85.38 166 CYS A O 1
ATOM 1368 N N . GLY A 1 167 ? -18.466 -7.317 16.515 1.00 81.81 167 GLY A N 1
ATOM 1369 C CA . GLY A 1 167 ? -19.677 -6.575 16.882 1.00 81.81 167 GLY A CA 1
ATOM 1370 C C . GLY A 1 167 ? -19.641 -5.086 16.526 1.00 81.81 167 GLY A C 1
ATOM 1371 O O . GLY A 1 167 ? -20.655 -4.402 16.645 1.00 81.81 167 GLY A O 1
ATOM 1372 N N . TYR A 1 168 ? -18.500 -4.583 16.057 1.00 84.62 168 TYR A N 1
ATOM 1373 C CA . TYR A 1 168 ? -18.316 -3.200 15.619 1.00 84.62 168 TYR A CA 1
ATOM 1374 C C . TYR A 1 168 ? -17.798 -3.124 14.176 1.00 84.62 168 TYR A C 1
ATOM 1376 O O . TYR A 1 168 ? -17.244 -2.099 13.773 1.00 84.62 168 TYR A O 1
ATOM 1384 N N . GLU A 1 169 ? -17.954 -4.190 13.388 1.00 83.19 169 GLU A N 1
ATOM 1385 C CA . GLU A 1 169 ? -17.464 -4.239 12.014 1.00 83.19 169 GLU A CA 1
ATOM 1386 C C . GLU A 1 169 ? -18.104 -3.143 11.149 1.00 83.19 169 GLU A C 1
ATOM 1388 O O . GLU A 1 169 ? -19.320 -2.959 11.131 1.00 83.19 169 GLU A O 1
ATOM 1393 N N . GLY A 1 170 ? -17.276 -2.389 10.421 1.00 76.69 170 GLY A N 1
ATOM 1394 C CA . GLY A 1 170 ? -17.747 -1.327 9.521 1.00 76.69 170 GLY A CA 1
ATOM 1395 C C . GLY A 1 170 ? -18.187 -0.041 10.230 1.00 76.69 170 GLY A C 1
ATOM 1396 O O . GLY A 1 170 ? -18.513 0.946 9.568 1.00 76.69 170 GLY A O 1
ATOM 1397 N N . VAL A 1 171 ? -18.143 0.000 11.564 1.00 86.75 171 VAL A N 1
ATOM 1398 C CA . VAL A 1 171 ? -18.357 1.233 12.324 1.00 86.75 171 VAL A CA 1
ATOM 1399 C C . VAL A 1 171 ? -17.121 2.118 12.185 1.00 86.75 171 VAL A C 1
ATOM 1401 O O . VAL A 1 171 ? -15.981 1.655 12.226 1.00 86.75 171 VAL A O 1
ATOM 1404 N N . SER A 1 172 ? -17.335 3.426 12.057 1.00 90.75 172 SER A N 1
ATOM 1405 C CA . SER A 1 172 ? -16.267 4.414 12.179 1.00 90.75 172 SER A CA 1
ATOM 1406 C C . SER A 1 172 ? -16.685 5.538 13.112 1.00 90.75 172 SER A C 1
ATOM 1408 O O . SER A 1 172 ? -17.873 5.827 13.268 1.00 90.75 172 SER A O 1
ATOM 1410 N N . ALA A 1 173 ? -15.711 6.164 13.762 1.00 90.12 173 ALA A N 1
ATOM 1411 C CA . ALA A 1 173 ? -15.962 7.362 14.541 1.00 90.12 173 ALA A CA 1
ATOM 1412 C C . ALA A 1 173 ? -14.763 8.281 14.603 1.00 90.12 173 ALA A C 1
ATOM 1414 O O . ALA A 1 173 ? -13.618 7.881 14.406 1.00 90.12 173 ALA A O 1
ATOM 1415 N N . THR A 1 174 ? -15.067 9.529 14.919 1.00 89.44 174 THR A N 1
ATOM 1416 C CA . THR A 1 174 ? -14.090 10.594 15.006 1.00 89.44 174 THR A CA 1
ATOM 1417 C C . THR A 1 174 ? -13.908 10.990 16.461 1.00 89.44 174 THR A C 1
ATOM 1419 O O . THR A 1 174 ? -14.874 11.300 17.155 1.00 89.44 174 THR A O 1
ATOM 1422 N N . TYR A 1 175 ? -12.658 11.001 16.902 1.00 89.06 175 TYR A N 1
ATOM 1423 C CA . TYR A 1 175 ? -12.234 11.376 18.240 1.00 89.06 175 TYR A CA 1
ATOM 1424 C C . TYR A 1 175 ? -11.388 12.645 18.172 1.00 89.06 175 TYR A C 1
ATOM 1426 O O . TYR A 1 175 ? -10.664 12.878 17.204 1.00 89.06 175 TYR A O 1
ATOM 1434 N N . ILE A 1 176 ? -11.470 13.475 19.208 1.00 85.56 176 ILE A N 1
ATOM 1435 C CA . ILE A 1 176 ? -10.615 14.653 19.359 1.00 85.56 176 ILE A CA 1
ATOM 1436 C C . ILE A 1 176 ? -9.629 14.345 20.478 1.00 85.56 176 ILE A C 1
ATOM 1438 O O . ILE A 1 176 ? -10.032 14.098 21.612 1.00 85.56 176 ILE A O 1
ATOM 1442 N N . THR A 1 177 ? -8.340 14.346 20.154 1.00 84.00 177 THR A N 1
ATOM 1443 C CA . THR A 1 177 ? -7.257 14.075 21.104 1.00 84.00 177 THR A CA 1
ATOM 1444 C C . THR A 1 177 ? -6.343 15.285 21.248 1.00 84.00 177 THR A C 1
ATOM 1446 O O . THR A 1 177 ? -6.277 16.136 20.358 1.00 84.00 177 THR A O 1
ATOM 1449 N N . LYS A 1 178 ? -5.646 15.399 22.379 1.00 82.94 178 LYS A N 1
ATOM 1450 C CA . LYS A 1 178 ? -4.684 16.482 22.599 1.00 82.94 178 LYS A CA 1
ATOM 1451 C C . LYS A 1 178 ? -3.356 16.147 21.916 1.00 82.94 178 LYS A C 1
ATOM 1453 O O . LYS A 1 178 ? -2.980 14.986 21.758 1.00 82.94 178 LYS A O 1
ATOM 1458 N N . LEU A 1 179 ? -2.624 17.179 21.506 1.00 73.44 179 LEU A N 1
ATOM 1459 C CA . LEU A 1 179 ? -1.238 17.019 21.061 1.00 73.44 179 LEU A CA 1
ATOM 1460 C C . LEU A 1 179 ? -0.391 16.449 22.211 1.00 73.44 179 LEU A C 1
ATOM 1462 O O . LEU A 1 179 ? -0.485 16.927 23.339 1.00 73.44 179 LEU A O 1
ATOM 1466 N N . GLY A 1 180 ? 0.412 15.422 21.920 1.00 74.38 180 GLY A N 1
ATOM 1467 C CA . GLY A 1 180 ? 1.252 14.730 22.905 1.00 74.38 180 GLY A CA 1
ATOM 1468 C C . GLY A 1 180 ? 0.584 13.568 23.652 1.00 74.38 180 GLY A C 1
ATOM 1469 O O . GLY A 1 180 ? 1.231 12.952 24.491 1.00 74.38 180 GLY A O 1
ATOM 1470 N N . THR A 1 181 ? -0.678 13.235 23.362 1.00 83.69 181 THR A N 1
ATOM 1471 C CA . THR A 1 181 ? -1.317 12.039 23.933 1.00 83.69 181 THR A CA 1
ATOM 1472 C C . THR A 1 181 ? -0.667 10.764 23.382 1.00 83.69 181 THR A C 1
ATOM 1474 O O . THR A 1 181 ? -0.483 10.623 22.166 1.00 83.69 181 THR A O 1
ATOM 1477 N N . LYS A 1 182 ? -0.329 9.831 24.279 1.00 87.06 182 LYS A N 1
ATOM 1478 C CA . LYS A 1 182 ? 0.181 8.508 23.906 1.00 87.06 182 LYS A CA 1
ATOM 1479 C C . LYS A 1 182 ? -0.912 7.661 23.271 1.00 87.06 182 LYS A C 1
ATOM 1481 O O . LYS A 1 182 ? -2.096 7.825 23.577 1.00 87.06 182 LYS A O 1
ATOM 1486 N N . VAL A 1 183 ? -0.513 6.719 22.420 1.00 86.94 183 VAL A N 1
ATOM 1487 C CA . VAL A 1 183 ? -1.459 5.817 21.757 1.00 86.94 183 VAL A CA 1
ATOM 1488 C C . VAL A 1 183 ? -2.286 5.026 22.771 1.00 86.94 183 VAL A C 1
ATOM 1490 O O . VAL A 1 183 ? -3.507 4.956 22.632 1.00 86.94 183 VAL A O 1
ATOM 1493 N N . LYS A 1 184 ? -1.663 4.537 23.847 1.00 88.94 184 LYS A N 1
ATOM 1494 C CA . LYS A 1 184 ? -2.369 3.835 24.927 1.00 88.94 184 LYS A CA 1
ATOM 1495 C C . LYS A 1 184 ? -3.495 4.636 25.576 1.00 88.94 184 LYS A C 1
ATOM 1497 O O . LYS A 1 184 ? -4.601 4.125 25.715 1.00 88.94 184 LYS A O 1
ATOM 1502 N N . ASP A 1 185 ? -3.239 5.896 25.918 1.00 89.38 185 ASP A N 1
ATOM 1503 C CA . ASP A 1 185 ? -4.205 6.732 26.635 1.00 89.38 185 ASP A CA 1
ATOM 1504 C C . ASP A 1 185 ? -5.411 7.030 25.740 1.00 89.38 185 ASP A C 1
ATOM 1506 O O . ASP A 1 185 ? -6.561 6.996 26.177 1.00 89.38 185 ASP A O 1
ATOM 1510 N N . PHE A 1 186 ? -5.152 7.256 24.451 1.00 90.12 186 PHE A N 1
ATOM 1511 C CA . PHE A 1 186 ? -6.200 7.407 23.451 1.00 90.12 186 PHE A CA 1
ATOM 1512 C C . PHE A 1 186 ? -7.042 6.135 23.299 1.00 90.12 186 PHE A C 1
ATOM 1514 O O . PHE A 1 186 ? -8.269 6.222 23.284 1.00 90.12 186 PHE A O 1
ATOM 1521 N N . LEU A 1 187 ? -6.413 4.958 23.216 1.00 90.94 187 LEU A N 1
ATOM 1522 C CA . LEU A 1 187 ? -7.143 3.696 23.085 1.00 90.94 187 LEU A CA 1
ATOM 1523 C C . LEU A 1 187 ? -8.038 3.431 24.297 1.00 90.94 187 LEU A C 1
ATOM 1525 O O . LEU A 1 187 ? -9.183 3.029 24.118 1.00 90.94 187 LEU A O 1
ATOM 1529 N N . VAL A 1 188 ? -7.581 3.735 25.514 1.00 90.19 188 VAL A N 1
ATOM 1530 C CA . VAL A 1 188 ? -8.417 3.621 26.721 1.00 90.19 188 VAL A CA 1
ATOM 1531 C C . VAL A 1 188 ? -9.669 4.500 26.619 1.00 90.19 188 VAL A C 1
ATOM 1533 O O . VAL A 1 188 ? -10.769 4.037 26.924 1.00 90.19 188 VAL A O 1
ATOM 1536 N N . VAL A 1 189 ? -9.536 5.740 26.133 1.00 90.25 189 VAL A N 1
ATOM 1537 C CA . VAL A 1 189 ? -10.684 6.640 25.912 1.00 90.25 189 VAL A CA 1
ATOM 1538 C C . VAL A 1 189 ? -11.651 6.066 24.877 1.00 90.25 189 VAL A C 1
ATOM 1540 O O . VAL A 1 189 ? -12.862 6.077 25.099 1.00 90.25 189 VAL A O 1
ATOM 1543 N N . VAL A 1 190 ? -11.131 5.537 23.768 1.00 91.38 190 VAL A N 1
ATOM 1544 C CA . VAL A 1 190 ? -11.941 4.912 22.713 1.00 91.38 190 VAL A CA 1
ATOM 1545 C C . VAL A 1 190 ? -12.711 3.705 23.249 1.00 91.38 190 VAL A C 1
ATOM 1547 O O . VAL A 1 190 ? -13.915 3.599 23.018 1.00 91.38 190 VAL A O 1
ATOM 1550 N N . LEU A 1 191 ? -12.039 2.806 23.969 1.00 91.62 191 LEU A N 1
ATOM 1551 C CA . LEU A 1 191 ? -12.642 1.586 24.509 1.00 91.62 191 LEU A CA 1
ATOM 1552 C C . LEU A 1 191 ? -13.717 1.915 25.551 1.00 91.62 191 LEU A C 1
ATOM 1554 O O . LEU A 1 191 ? -14.801 1.334 25.516 1.00 91.62 191 LEU A O 1
ATOM 1558 N N . ASN A 1 192 ? -13.463 2.901 26.416 1.00 90.38 192 ASN A N 1
ATOM 1559 C CA . ASN A 1 192 ? -14.450 3.383 27.381 1.00 90.38 192 ASN A CA 1
ATOM 1560 C C . ASN A 1 192 ? -15.677 3.993 26.678 1.00 90.38 192 ASN A C 1
ATOM 1562 O O . ASN A 1 192 ? -16.814 3.649 26.993 1.00 90.38 192 ASN A O 1
ATOM 1566 N N . ASP A 1 193 ? -15.467 4.847 25.670 1.00 89.62 193 ASP A N 1
ATOM 1567 C CA . ASP A 1 193 ? -16.556 5.429 24.871 1.00 89.62 193 ASP A CA 1
ATOM 1568 C C . ASP A 1 193 ? -17.426 4.350 24.205 1.00 89.62 193 ASP A C 1
ATOM 1570 O O . ASP A 1 193 ? -18.654 4.449 24.211 1.00 89.62 193 ASP A O 1
ATOM 1574 N N . ARG A 1 194 ? -16.807 3.290 23.671 1.00 89.56 194 ARG A N 1
ATOM 1575 C CA . ARG A 1 194 ? -17.525 2.172 23.038 1.00 89.56 194 ARG A CA 1
ATOM 1576 C C . ARG A 1 194 ? -18.313 1.341 24.038 1.00 89.56 194 ARG A C 1
ATOM 1578 O O . ARG A 1 194 ? -19.491 1.093 23.798 1.00 89.56 194 ARG A O 1
ATOM 1585 N N . ASN A 1 195 ? -17.701 0.981 25.164 1.00 88.75 195 ASN A N 1
ATOM 1586 C CA . ASN A 1 195 ? -18.371 0.229 26.223 1.00 88.75 195 ASN A CA 1
ATOM 1587 C C . ASN A 1 195 ? -19.547 1.004 26.835 1.00 88.75 195 ASN A C 1
ATOM 1589 O O . ASN A 1 195 ? -20.548 0.391 27.192 1.00 88.75 195 ASN A O 1
ATOM 1593 N N . ASN A 1 196 ? -19.478 2.336 26.900 1.00 86.88 196 ASN A N 1
ATOM 1594 C CA . ASN A 1 196 ? -20.587 3.163 27.388 1.00 86.88 196 ASN A CA 1
ATOM 1595 C C . ASN A 1 196 ? -21.729 3.308 26.372 1.00 86.88 196 ASN A C 1
ATOM 1597 O O . ASN A 1 196 ? -22.872 3.534 26.759 1.00 86.88 196 ASN A O 1
ATOM 1601 N N . LYS A 1 197 ? -21.434 3.179 25.073 1.00 85.44 197 LYS A N 1
ATOM 1602 C CA . LYS A 1 197 ? -22.420 3.253 23.979 1.00 85.44 197 LYS A CA 1
ATOM 1603 C C . LYS A 1 197 ? -22.950 1.886 23.539 1.00 85.44 197 LYS A C 1
ATOM 1605 O O . LYS A 1 197 ? -23.685 1.819 22.554 1.00 85.44 197 LYS A O 1
ATOM 1610 N N . ARG A 1 198 ? -22.556 0.810 24.223 1.00 81.31 198 ARG A N 1
ATOM 1611 C CA . ARG A 1 198 ? -22.983 -0.557 23.910 1.00 81.31 198 ARG A CA 1
ATOM 1612 C C . ARG A 1 198 ? -24.487 -0.723 24.134 1.00 81.31 198 ARG A C 1
ATOM 1614 O O . ARG A 1 198 ? -25.042 -0.153 25.076 1.00 81.31 198 ARG A O 1
ATOM 1621 N N . LYS A 1 199 ? -25.131 -1.531 23.299 1.00 76.94 199 LYS A N 1
ATOM 1622 C CA . LYS A 1 199 ? -26.488 -2.023 23.544 1.00 76.94 199 LYS A CA 1
ATOM 1623 C C . LYS A 1 199 ? -26.429 -3.321 24.345 1.00 76.94 199 LYS A C 1
ATOM 1625 O O . LYS A 1 199 ? -25.391 -3.973 24.450 1.00 76.94 199 LYS A O 1
ATOM 1630 N N . GLU A 1 200 ? -27.552 -3.680 24.950 1.00 72.56 200 GLU A N 1
ATOM 1631 C CA . GLU A 1 200 ? -27.687 -4.948 25.661 1.00 72.56 200 GLU A CA 1
ATOM 1632 C C . GLU A 1 200 ? -27.506 -6.117 24.675 1.00 72.56 200 GLU A C 1
ATOM 1634 O O . GLU A 1 200 ? -28.149 -6.148 23.627 1.00 72.56 200 GLU A O 1
ATOM 1639 N N . GLY A 1 201 ? -26.577 -7.031 24.977 1.00 67.50 201 GLY A N 1
ATOM 1640 C CA . GLY A 1 201 ? -26.175 -8.130 24.087 1.00 67.50 201 GLY A CA 1
ATOM 1641 C C . GLY A 1 201 ? -24.909 -7.883 23.252 1.00 67.50 201 GLY A C 1
ATOM 1642 O O . GLY A 1 201 ? -24.391 -8.833 22.665 1.00 67.50 201 GLY A O 1
ATOM 1643 N N . ASP A 1 202 ? -24.367 -6.660 23.232 1.00 74.38 202 ASP A N 1
ATOM 1644 C CA . ASP A 1 202 ? -23.102 -6.369 22.545 1.00 74.38 202 ASP A CA 1
ATOM 1645 C C . ASP A 1 202 ? -21.886 -6.907 23.321 1.00 74.38 202 ASP A C 1
ATOM 1647 O O . ASP A 1 202 ? -21.863 -6.969 24.557 1.00 74.38 202 ASP A O 1
ATOM 1651 N N . VAL A 1 203 ? -20.826 -7.251 22.583 1.00 77.50 203 VAL A N 1
ATOM 1652 C CA . VAL A 1 203 ? -19.559 -7.717 23.158 1.00 77.50 203 VAL A CA 1
ATOM 1653 C C . VAL A 1 203 ? -18.889 -6.599 23.956 1.00 77.50 203 VAL A C 1
ATOM 1655 O O . VAL A 1 203 ? -18.690 -5.488 23.467 1.00 77.50 203 VAL A O 1
ATOM 1658 N N . VAL A 1 204 ? -18.488 -6.914 25.189 1.00 85.12 204 VAL A N 1
ATOM 1659 C CA . VAL A 1 204 ? -17.748 -5.987 26.053 1.00 85.12 204 VAL A CA 1
ATOM 1660 C C . VAL A 1 204 ? -16.288 -5.943 25.626 1.00 85.12 204 VAL A C 1
ATOM 1662 O O . VAL A 1 204 ? -15.585 -6.959 25.668 1.00 85.12 204 VAL A O 1
ATOM 1665 N N . LEU A 1 205 ? -15.819 -4.760 25.247 1.00 88.00 205 LEU A N 1
ATOM 1666 C CA . LEU A 1 205 ? -14.429 -4.555 24.871 1.00 88.00 205 LEU A CA 1
ATOM 1667 C C . LEU A 1 205 ? -13.543 -4.584 26.121 1.00 88.00 205 LEU A C 1
ATOM 1669 O O . LEU A 1 205 ? -13.797 -3.865 27.090 1.00 88.00 205 LEU A O 1
ATOM 1673 N N . SER A 1 206 ? -12.493 -5.405 26.100 1.00 89.25 206 SER A N 1
ATOM 1674 C CA . SER A 1 206 ? -11.467 -5.422 27.147 1.00 89.25 206 SER A CA 1
ATOM 1675 C C . SER A 1 206 ? -10.668 -4.120 27.125 1.00 89.25 206 SER A C 1
ATOM 1677 O O . SER A 1 206 ? -10.418 -3.574 26.052 1.00 89.25 206 SER A O 1
ATOM 1679 N N . TYR A 1 207 ? -10.233 -3.647 28.293 1.00 87.81 207 TYR A N 1
ATOM 1680 C CA . TYR A 1 207 ? -9.289 -2.529 28.422 1.00 87.81 207 TYR A CA 1
ATOM 1681 C C . TYR A 1 207 ? -7.829 -2.948 28.219 1.00 87.81 207 TYR A C 1
ATOM 1683 O O . TYR A 1 207 ? -6.940 -2.101 28.147 1.00 87.81 207 TYR A O 1
ATOM 1691 N N . GLU A 1 208 ? -7.568 -4.248 28.136 1.00 88.75 208 GLU A N 1
ATOM 1692 C CA . GLU A 1 208 ? -6.232 -4.774 27.919 1.00 88.75 208 GLU A CA 1
ATOM 1693 C C . GLU A 1 208 ? -5.823 -4.567 26.453 1.00 88.75 208 GLU A C 1
ATOM 1695 O O . GLU A 1 208 ? -6.365 -5.187 25.536 1.00 88.75 208 GLU A O 1
ATOM 1700 N N . LEU A 1 209 ? -4.870 -3.658 26.231 1.00 87.56 209 LEU A N 1
ATOM 1701 C CA . LEU A 1 209 ? -4.493 -3.178 24.898 1.00 87.56 209 LEU A CA 1
ATOM 1702 C C . LEU A 1 209 ? -3.786 -4.234 24.031 1.00 87.56 209 LEU A C 1
ATOM 1704 O O . LEU A 1 209 ? -3.774 -4.103 22.809 1.00 87.56 209 LEU A O 1
ATOM 1708 N N . SER A 1 210 ? -3.240 -5.290 24.643 1.00 87.50 210 SER A N 1
ATOM 1709 C CA . SER A 1 210 ? -2.642 -6.452 23.961 1.00 87.50 210 SER A CA 1
ATOM 1710 C C . SER A 1 210 ? -3.637 -7.164 23.033 1.00 87.50 210 SER A C 1
ATOM 1712 O O . SER A 1 210 ? -3.238 -7.706 21.998 1.00 87.50 210 SER A O 1
ATOM 1714 N N . ASN A 1 211 ? -4.934 -7.088 23.359 1.00 88.75 211 ASN A N 1
ATOM 1715 C CA . ASN A 1 211 ? -6.039 -7.661 22.591 1.00 88.75 211 ASN A CA 1
ATOM 1716 C C . ASN A 1 211 ? -6.352 -6.903 21.296 1.00 88.75 211 ASN A C 1
ATOM 1718 O O . ASN A 1 211 ? -7.231 -7.322 20.541 1.00 88.75 211 ASN A O 1
ATOM 1722 N N . TYR A 1 212 ? -5.650 -5.803 21.020 1.00 89.62 212 TYR A N 1
ATOM 1723 C CA . TYR A 1 212 ? -5.883 -4.986 19.840 1.00 89.62 212 TYR A CA 1
ATOM 1724 C C . TYR A 1 212 ? -4.584 -4.705 19.082 1.00 89.62 212 TYR A C 1
ATOM 1726 O O . TYR A 1 212 ? -3.472 -4.796 19.609 1.00 89.62 212 TYR A O 1
ATOM 1734 N N . SER A 1 213 ? -4.716 -4.368 17.805 1.00 88.75 213 SER A N 1
ATOM 1735 C CA . SER A 1 213 ? -3.674 -3.689 17.037 1.00 88.75 213 SER A CA 1
ATOM 1736 C C . SER A 1 213 ? -4.244 -2.431 16.406 1.00 88.75 213 SER A C 1
ATOM 1738 O O . SER A 1 213 ? -5.383 -2.407 15.942 1.00 88.75 213 SER A O 1
ATOM 1740 N N . LEU A 1 214 ? -3.439 -1.375 16.407 1.00 88.38 214 LEU A N 1
ATOM 1741 C CA . LEU A 1 214 ? -3.759 -0.131 15.730 1.00 88.38 214 LEU A CA 1
ATOM 1742 C C . LEU A 1 214 ? -2.922 -0.052 14.453 1.00 88.38 214 LEU A C 1
ATOM 1744 O O . LEU A 1 214 ? -1.701 -0.186 14.497 1.00 88.38 214 LEU A O 1
ATOM 1748 N N . GLU A 1 215 ? -3.584 0.159 13.325 1.00 87.06 215 GLU A N 1
ATOM 1749 C CA . GLU A 1 215 ? -2.969 0.290 12.003 1.00 87.06 215 GLU A CA 1
ATOM 1750 C C . GLU A 1 215 ? -3.304 1.655 11.411 1.00 87.06 215 GLU A C 1
ATOM 1752 O O . GLU A 1 215 ? -4.357 2.234 11.693 1.00 87.06 215 GLU A O 1
ATOM 1757 N N . ILE A 1 216 ? -2.411 2.179 10.576 1.00 84.56 216 ILE A N 1
ATOM 1758 C CA . ILE A 1 216 ? -2.672 3.415 9.840 1.00 84.56 216 ILE A CA 1
ATOM 1759 C C . ILE A 1 216 ? -3.551 3.072 8.643 1.00 84.56 216 ILE A C 1
ATOM 1761 O O . ILE A 1 216 ? -3.311 2.084 7.952 1.00 84.56 216 ILE A O 1
ATOM 1765 N N . ALA A 1 217 ? -4.541 3.912 8.365 1.00 81.12 217 ALA A N 1
ATOM 1766 C CA . ALA A 1 217 ? -5.443 3.721 7.242 1.00 81.12 217 ALA A CA 1
ATOM 1767 C C . ALA A 1 217 ? -5.510 4.948 6.328 1.00 81.12 217 ALA A C 1
ATOM 1769 O O . ALA A 1 217 ? -5.050 6.053 6.656 1.00 81.12 217 ALA A O 1
ATOM 1770 N N . ASP A 1 218 ? -6.075 4.739 5.147 1.00 78.81 218 ASP A N 1
ATOM 1771 C CA . ASP A 1 218 ? -6.515 5.818 4.275 1.00 78.81 218 ASP A CA 1
ATOM 1772 C C . ASP A 1 218 ? -7.886 6.370 4.707 1.00 78.81 218 ASP A C 1
ATOM 1774 O O . ASP A 1 218 ? -8.507 5.910 5.666 1.00 78.81 218 ASP A O 1
ATOM 1778 N N . GLU A 1 219 ? -8.375 7.388 3.996 1.00 77.19 219 GLU A N 1
ATOM 1779 C CA . GLU A 1 219 ? -9.669 8.013 4.295 1.00 77.19 219 GLU A CA 1
ATOM 1780 C C . GLU A 1 219 ? -10.856 7.051 4.140 1.00 77.19 219 GLU A C 1
ATOM 1782 O O . GLU A 1 219 ? -11.899 7.299 4.750 1.00 77.19 219 GLU A O 1
ATOM 1787 N N . ASN A 1 220 ? -10.686 5.946 3.409 1.00 74.75 220 ASN A N 1
ATOM 1788 C CA . ASN A 1 220 ? -11.696 4.923 3.148 1.00 74.75 220 ASN A CA 1
ATOM 1789 C C . ASN A 1 220 ? -11.635 3.749 4.142 1.00 74.75 220 ASN A C 1
ATOM 1791 O O . ASN A 1 220 ? -12.465 2.848 4.065 1.00 74.75 220 ASN A O 1
ATOM 1795 N N . GLY A 1 221 ? -10.694 3.760 5.092 1.00 70.19 221 GLY A N 1
ATOM 1796 C CA . GLY A 1 221 ? -10.543 2.677 6.066 1.00 70.19 221 GLY A CA 1
ATOM 1797 C C . GLY A 1 221 ? -9.855 1.439 5.497 1.00 70.19 221 GLY A C 1
ATOM 1798 O O . GLY A 1 221 ? -10.009 0.348 6.047 1.00 70.19 221 GLY A O 1
ATOM 1799 N N . VAL A 1 222 ? -9.093 1.600 4.413 1.00 77.94 222 VAL A N 1
ATOM 1800 C CA . VAL A 1 222 ? -8.189 0.575 3.891 1.00 77.94 222 VAL A CA 1
ATOM 1801 C C . VAL A 1 222 ? -6.866 0.691 4.640 1.00 77.94 222 VAL A C 1
ATOM 1803 O O . VAL A 1 222 ? -6.287 1.777 4.731 1.00 77.94 222 VAL A O 1
ATOM 1806 N N . SER A 1 223 ? -6.406 -0.423 5.219 1.00 75.75 223 SER A N 1
ATOM 1807 C CA . SER A 1 223 ? -5.139 -0.450 5.954 1.00 75.75 223 SER A CA 1
ATOM 1808 C C . SER A 1 223 ? -3.994 -0.120 5.005 1.00 75.75 223 SER A C 1
ATOM 1810 O O . SER A 1 223 ? -3.867 -0.716 3.936 1.00 75.75 223 SER A O 1
ATOM 1812 N N . CYS A 1 224 ? -3.180 0.859 5.385 1.00 63.00 224 CYS A N 1
ATOM 1813 C CA . CYS A 1 224 ? -2.004 1.263 4.628 1.00 63.00 224 CYS A CA 1
ATOM 1814 C C . CYS A 1 224 ? -0.738 0.522 5.075 1.00 63.00 224 CYS A C 1
ATOM 1816 O O . CYS A 1 224 ? 0.309 0.767 4.477 1.00 63.00 224 CYS A O 1
ATOM 1818 N N . SER A 1 225 ? -0.783 -0.327 6.111 1.00 57.44 225 SER A N 1
ATOM 1819 C CA . SER A 1 225 ? 0.438 -0.860 6.717 1.00 57.44 225 SER A CA 1
ATOM 1820 C C . SER A 1 225 ? 0.359 -2.325 7.162 1.00 57.44 225 SER A C 1
ATOM 1822 O O . SER A 1 225 ? -0.553 -2.741 7.868 1.00 57.44 225 SER A O 1
ATOM 1824 N N . THR A 1 226 ? 1.422 -3.061 6.826 1.00 50.12 226 THR A N 1
ATOM 1825 C CA . THR A 1 226 ? 1.949 -4.248 7.528 1.00 50.12 226 THR A CA 1
ATOM 1826 C C . THR A 1 226 ? 2.670 -3.878 8.838 1.00 50.12 226 THR A C 1
ATOM 1828 O O . THR A 1 226 ? 3.065 -4.745 9.612 1.00 50.12 226 THR A O 1
ATOM 1831 N N . ILE A 1 227 ? 2.823 -2.577 9.119 1.00 52.50 227 ILE A N 1
ATOM 1832 C CA . ILE A 1 227 ? 3.473 -2.021 10.312 1.00 52.50 227 ILE A CA 1
ATOM 1833 C C . ILE A 1 227 ? 2.401 -1.641 11.340 1.00 52.50 227 ILE A C 1
ATOM 1835 O O . ILE A 1 227 ? 1.567 -0.765 11.087 1.00 52.50 227 ILE A O 1
ATOM 1839 N N . GLY A 1 228 ? 2.429 -2.293 12.503 1.00 62.50 228 GLY A N 1
ATOM 1840 C CA . GLY A 1 228 ? 1.603 -1.925 13.651 1.00 62.50 228 GLY A CA 1
ATOM 1841 C C . GLY A 1 228 ? 2.063 -0.606 14.275 1.00 62.50 228 GLY A C 1
ATOM 1842 O O . GLY A 1 228 ? 3.255 -0.311 14.331 1.00 62.50 228 GLY A O 1
ATOM 1843 N N . VAL A 1 229 ? 1.117 0.197 14.755 1.00 77.50 229 VAL A N 1
ATOM 1844 C CA . VAL A 1 229 ? 1.425 1.396 15.539 1.00 77.50 229 VAL A CA 1
ATOM 1845 C C . VAL A 1 229 ? 1.848 0.971 16.944 1.00 77.50 229 VAL A C 1
ATOM 1847 O O . VAL A 1 229 ? 1.101 0.277 17.635 1.00 77.50 229 VAL A O 1
ATOM 1850 N N . ASP A 1 230 ? 3.030 1.410 17.376 1.00 79.06 230 ASP A N 1
ATOM 1851 C CA . ASP A 1 230 ? 3.504 1.180 18.740 1.00 79.06 230 ASP A CA 1
ATOM 1852 C C . ASP A 1 230 ? 2.608 1.914 19.751 1.00 79.06 230 ASP A C 1
ATOM 1854 O O . ASP A 1 230 ? 2.373 3.121 19.656 1.00 79.06 230 ASP A O 1
ATOM 1858 N N . ILE A 1 231 ? 2.111 1.177 20.739 1.00 80.75 231 ILE A N 1
ATOM 1859 C CA . ILE A 1 231 ? 1.181 1.653 21.764 1.00 80.75 231 IL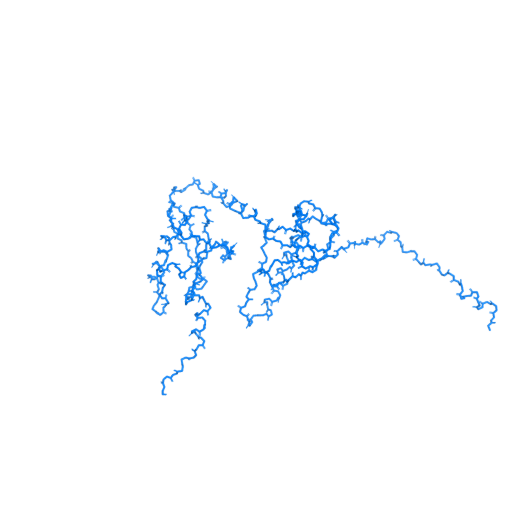E A CA 1
ATOM 1860 C C . ILE A 1 231 ? 1.840 2.692 22.694 1.00 80.75 231 ILE A C 1
ATOM 1862 O O . ILE A 1 231 ? 1.146 3.552 23.252 1.00 80.75 231 ILE A O 1
ATOM 1866 N N . GLU A 1 232 ? 3.168 2.660 22.841 1.00 78.94 232 GLU A N 1
ATOM 1867 C CA . GLU A 1 232 ? 3.912 3.647 23.637 1.00 78.94 232 GLU A CA 1
ATOM 1868 C C . GLU A 1 232 ? 4.271 4.921 22.860 1.00 78.94 232 GLU A C 1
ATOM 1870 O O . GLU A 1 232 ? 4.693 5.915 23.463 1.00 78.94 232 GLU A O 1
ATOM 1875 N N . SER A 1 233 ? 4.058 4.930 21.543 1.00 77.12 233 SER A N 1
ATOM 1876 C CA . SER A 1 233 ? 4.334 6.094 20.708 1.00 77.12 233 SER A CA 1
ATOM 1877 C C . SER A 1 233 ? 3.323 7.227 20.932 1.00 77.12 233 SER A C 1
ATOM 1879 O O . SER A 1 233 ? 2.197 7.038 21.405 1.00 77.12 233 SER A O 1
ATOM 1881 N N . ASN A 1 234 ? 3.732 8.450 20.594 1.00 76.00 234 ASN A N 1
ATOM 1882 C CA . ASN A 1 234 ? 2.838 9.602 20.601 1.00 76.00 234 ASN A CA 1
ATOM 1883 C C . ASN A 1 234 ? 2.007 9.620 19.318 1.00 76.00 234 ASN A C 1
ATOM 1885 O O . ASN A 1 234 ? 2.562 9.517 18.228 1.00 76.00 234 ASN A O 1
ATOM 1889 N N . PHE A 1 235 ? 0.704 9.901 19.423 1.00 69.50 235 PHE A N 1
ATOM 1890 C CA . PHE A 1 235 ? -0.171 10.074 18.248 1.00 69.50 235 PHE A CA 1
ATOM 1891 C C . PHE A 1 235 ? 0.329 11.156 17.273 1.00 69.50 235 PHE A C 1
ATOM 1893 O O . PHE A 1 235 ? -0.010 11.177 16.085 1.00 69.50 235 PHE A O 1
ATOM 1900 N N . GLN A 1 236 ? 1.135 12.091 17.778 1.00 63.88 236 GLN A N 1
ATOM 1901 C CA . GLN A 1 236 ? 1.671 13.203 17.016 1.00 63.88 236 GLN A CA 1
ATOM 1902 C C . GLN A 1 236 ? 2.649 12.723 15.933 1.00 63.88 236 GLN A C 1
ATOM 1904 O O . GLN A 1 236 ? 3.801 12.407 16.201 1.00 63.88 236 GLN A O 1
ATOM 1909 N N . GLY A 1 237 ? 2.193 12.759 14.678 1.00 57.62 237 GLY A N 1
ATOM 1910 C CA . GLY A 1 237 ? 3.029 12.533 13.493 1.00 57.62 237 GLY A CA 1
ATOM 1911 C C . GLY A 1 237 ? 2.839 11.183 12.802 1.00 57.62 237 GLY A C 1
ATOM 1912 O O . GLY A 1 237 ? 3.410 11.014 11.725 1.00 57.62 237 GLY A O 1
ATOM 1913 N N . ILE A 1 238 ? 2.019 10.294 13.378 1.00 66.88 238 ILE A N 1
ATOM 1914 C CA . ILE A 1 238 ? 1.742 8.942 12.866 1.00 66.88 238 ILE A CA 1
ATOM 1915 C C . ILE A 1 238 ? 0.639 8.971 11.799 1.00 66.88 238 ILE A C 1
ATOM 1917 O O . ILE A 1 238 ? 0.817 8.449 10.703 1.00 66.88 238 ILE A O 1
ATOM 1921 N N . GLY A 1 239 ? -0.484 9.639 12.075 1.00 68.00 239 GLY A N 1
ATOM 1922 C CA . GLY A 1 239 ? -1.611 9.710 11.145 1.00 68.00 239 GLY A CA 1
ATOM 1923 C C . GLY A 1 239 ? -2.860 10.351 11.746 1.00 68.00 239 GLY A C 1
ATOM 1924 O O . GLY A 1 239 ? -2.858 10.789 12.896 1.00 68.00 239 GLY A O 1
ATOM 1925 N N . ASP A 1 240 ? -3.921 10.401 10.939 1.00 76.38 240 ASP A N 1
ATOM 1926 C CA . ASP A 1 240 ? -5.212 11.036 11.264 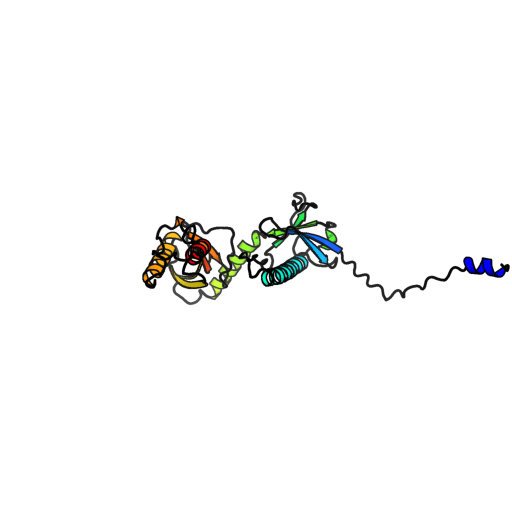1.00 76.38 240 ASP A CA 1
ATOM 1927 C C . ASP A 1 240 ? -6.366 10.043 11.094 1.00 76.38 240 ASP A C 1
ATOM 1929 O O . ASP A 1 240 ? -7.480 10.296 11.544 1.00 76.38 240 ASP A O 1
ATOM 1933 N N . VAL A 1 241 ? -6.100 8.925 10.418 1.00 85.31 241 VAL A N 1
ATOM 1934 C CA . VAL A 1 241 ? -7.066 7.882 10.113 1.00 85.31 241 VAL A CA 1
ATOM 1935 C C . VAL A 1 241 ? -6.424 6.542 10.428 1.00 85.31 241 VAL A C 1
ATOM 1937 O O . VAL A 1 241 ? -5.306 6.268 9.988 1.00 85.31 241 VAL A O 1
ATOM 1940 N N . PHE A 1 242 ? -7.115 5.739 11.225 1.00 88.38 242 PHE A N 1
ATOM 1941 C CA . PHE A 1 242 ? -6.593 4.489 11.757 1.00 88.38 242 PHE A CA 1
ATOM 1942 C C . PHE A 1 242 ? -7.646 3.391 11.698 1.00 88.38 242 PHE A C 1
ATOM 1944 O O . PHE A 1 242 ? -8.847 3.669 11.670 1.00 88.38 242 PHE A O 1
ATOM 1951 N N . ILE A 1 243 ? -7.189 2.147 11.743 1.00 90.12 243 ILE A N 1
ATOM 1952 C CA . ILE A 1 243 ? -8.014 0.965 11.968 1.00 90.12 243 ILE A CA 1
ATOM 1953 C C . ILE A 1 243 ? -7.624 0.369 13.314 1.00 90.12 243 ILE A C 1
ATOM 1955 O O . ILE A 1 243 ? -6.449 0.107 13.563 1.00 90.12 243 ILE A O 1
ATOM 1959 N N . LEU A 1 244 ? -8.616 0.131 14.166 1.00 91.38 244 LEU A N 1
ATOM 1960 C CA . LEU A 1 244 ? -8.458 -0.663 15.376 1.00 91.38 244 LEU A CA 1
ATOM 1961 C C . LEU A 1 244 ? -8.933 -2.088 15.090 1.00 91.38 244 LEU A C 1
ATOM 1963 O O . LEU A 1 244 ? -10.128 -2.307 14.878 1.00 91.38 244 LEU A O 1
ATOM 1967 N N . ARG A 1 245 ? -8.006 -3.047 15.081 1.00 89.94 245 ARG A N 1
ATOM 1968 C CA . ARG A 1 245 ? -8.302 -4.473 14.904 1.00 89.94 245 ARG A CA 1
ATOM 1969 C C . ARG A 1 245 ? -8.334 -5.190 16.240 1.00 89.94 245 ARG A C 1
ATOM 1971 O O . ARG A 1 245 ? -7.437 -5.007 17.059 1.00 89.94 245 ARG A O 1
ATOM 1978 N N . GLY A 1 246 ? -9.337 -6.037 16.434 1.00 88.69 246 GLY A N 1
ATOM 1979 C CA . GLY A 1 246 ? -9.355 -6.994 17.536 1.00 88.69 246 GLY A CA 1
ATOM 1980 C C . GLY A 1 246 ? -8.522 -8.237 17.218 1.00 88.69 246 GLY A C 1
ATOM 1981 O O . GLY A 1 246 ? -8.488 -8.697 16.076 1.00 88.69 246 GLY A O 1
ATOM 1982 N N . LYS A 1 247 ? -7.856 -8.785 18.233 1.00 88.12 247 LYS A N 1
ATOM 1983 C CA . LYS A 1 247 ? -7.126 -10.059 18.192 1.00 88.12 247 LYS A CA 1
ATOM 1984 C C . LYS A 1 247 ? -7.862 -11.113 19.021 1.00 88.12 247 LYS A C 1
ATOM 1986 O O . LYS A 1 247 ? -8.655 -10.769 19.897 1.00 88.12 247 LYS A O 1
ATOM 1991 N N . GLY A 1 248 ? -7.592 -12.392 18.748 1.00 85.06 248 GLY A N 1
ATOM 1992 C CA . GLY A 1 248 ? -8.263 -13.508 19.425 1.00 85.06 248 GLY A CA 1
ATOM 1993 C C . GLY A 1 248 ? -9.783 -13.377 19.330 1.00 85.06 248 GLY A C 1
ATOM 1994 O O . GLY A 1 248 ? -10.301 -13.017 18.276 1.00 85.06 248 GLY A O 1
ATOM 1995 N N . HIS A 1 249 ? -10.490 -13.522 20.451 1.00 82.62 249 HIS A N 1
ATOM 1996 C CA . HIS A 1 249 ? -11.957 -13.451 20.496 1.00 82.62 249 HIS A CA 1
ATOM 1997 C C . HIS A 1 249 ? -12.557 -12.093 20.103 1.00 82.62 249 HIS A C 1
ATOM 1999 O O . HIS A 1 249 ? -13.763 -12.013 19.878 1.00 82.62 249 HIS A O 1
ATOM 2005 N N . TYR A 1 250 ? -11.748 -11.032 20.012 1.00 83.75 250 TYR A N 1
ATOM 2006 C CA . TYR A 1 250 ? -12.168 -9.731 19.482 1.00 83.75 250 TYR A CA 1
ATOM 2007 C C . TYR A 1 250 ? -11.998 -9.613 17.963 1.00 83.75 250 TYR A C 1
ATOM 2009 O O . TYR A 1 250 ? -12.425 -8.617 17.375 1.00 83.75 250 TYR A O 1
ATOM 2017 N N . SER A 1 251 ? -11.386 -10.603 17.314 1.00 84.25 251 SER A N 1
ATOM 2018 C CA . SER A 1 251 ? -11.288 -10.687 15.860 1.00 84.25 251 SER A CA 1
ATOM 2019 C C . SER A 1 251 ? -12.678 -10.875 15.241 1.00 84.25 251 SER A C 1
ATOM 2021 O O . SER A 1 251 ? -13.438 -11.736 15.693 1.00 84.25 251 SER A O 1
ATOM 2023 N N . PRO A 1 252 ? -13.011 -10.156 14.152 1.00 80.12 252 PRO A N 1
ATOM 2024 C CA . PRO A 1 252 ? -14.251 -10.384 13.408 1.00 80.12 252 PRO A CA 1
ATOM 2025 C C . PRO A 1 252 ? -14.432 -11.837 12.936 1.00 80.12 252 PRO A C 1
ATOM 2027 O O . PRO A 1 252 ? -15.557 -12.313 12.816 1.00 80.12 252 PRO A O 1
ATOM 2030 N N . LYS A 1 253 ? -13.330 -12.563 12.690 1.00 74.00 253 LYS A N 1
ATOM 2031 C CA . LYS A 1 253 ? -13.368 -13.961 12.226 1.00 74.00 253 LYS A CA 1
ATOM 2032 C C . LYS A 1 253 ? -13.901 -14.917 13.297 1.00 74.00 253 LYS A C 1
ATOM 2034 O O . LYS A 1 253 ? -14.723 -15.776 12.991 1.00 74.00 253 LYS A O 1
ATOM 2039 N N . ASP A 1 254 ? -13.497 -14.723 14.549 1.00 65.94 254 ASP A N 1
ATOM 2040 C CA . ASP A 1 254 ? -13.860 -15.619 15.654 1.00 65.94 254 ASP A CA 1
ATOM 2041 C C . ASP A 1 254 ? -15.325 -15.429 16.074 1.00 65.94 254 ASP A C 1
ATOM 2043 O O . ASP A 1 254 ? -15.999 -16.369 16.499 1.00 65.94 254 ASP A O 1
ATOM 2047 N N . CYS A 1 255 ? -15.873 -14.228 15.878 1.00 62.00 255 CYS A N 1
ATOM 2048 C CA . CYS A 1 255 ? -17.287 -13.965 16.132 1.00 62.00 255 CYS A CA 1
ATOM 2049 C C . CYS A 1 255 ? -18.239 -14.505 15.066 1.00 62.00 255 CYS A C 1
ATOM 2051 O O . CYS A 1 255 ? -19.401 -14.775 15.376 1.00 62.00 255 CYS A O 1
ATOM 2053 N N . GLN A 1 256 ? -17.770 -14.708 13.834 1.00 55.53 256 GLN A N 1
ATOM 2054 C CA . GLN A 1 256 ? -18.569 -15.377 12.807 1.00 55.53 256 GLN A CA 1
ATOM 2055 C C . GLN A 1 256 ? -18.737 -16.871 13.106 1.00 55.53 256 GLN A C 1
ATOM 2057 O O . GLN A 1 256 ? -19.806 -17.414 12.843 1.00 55.53 256 GLN A O 1
ATOM 2062 N N . MET A 1 257 ? -17.750 -17.513 13.743 1.00 50.16 257 MET A N 1
ATOM 2063 C CA . MET A 1 257 ? -17.866 -18.915 14.167 1.00 50.16 257 MET A CA 1
ATOM 2064 C C . MET A 1 257 ? -18.908 -19.109 15.277 1.00 50.16 257 MET A C 1
ATOM 2066 O O . MET A 1 257 ? -19.724 -20.018 15.185 1.00 50.16 257 MET A O 1
ATOM 2070 N N . LYS A 1 258 ? -18.987 -18.198 16.258 1.00 48.81 258 LYS A N 1
ATOM 2071 C CA . LYS A 1 258 ? -20.006 -18.269 17.328 1.00 48.81 258 LYS A CA 1
ATOM 2072 C C . LYS A 1 258 ? -21.440 -17.998 16.865 1.00 48.81 258 LYS A C 1
ATOM 2074 O O . LYS A 1 258 ? -22.377 -18.389 17.547 1.00 48.81 258 LYS A O 1
ATOM 2079 N N . LYS A 1 259 ? -21.630 -17.320 15.728 1.00 48.31 259 LYS A N 1
ATOM 2080 C CA . LYS A 1 259 ? -22.957 -17.151 15.103 1.00 48.31 259 LYS A CA 1
ATOM 2081 C C . LYS A 1 259 ? -23.356 -18.335 14.215 1.00 48.31 259 LYS A C 1
ATOM 2083 O O . LYS A 1 259 ? -24.521 -18.423 13.844 1.00 48.31 259 LYS A O 1
ATOM 2088 N N . ALA A 1 260 ? -22.403 -19.194 13.849 1.00 40.25 260 ALA A N 1
ATOM 2089 C CA . ALA A 1 260 ? -22.612 -20.333 12.958 1.00 40.25 260 ALA A CA 1
ATOM 2090 C C . ALA A 1 260 ? -22.844 -21.659 13.700 1.00 40.25 260 ALA A C 1
ATOM 2092 O O . ALA A 1 260 ? -23.262 -22.624 13.068 1.00 40.25 260 ALA A O 1
ATOM 2093 N N . GLU A 1 261 ? -22.611 -21.719 15.014 1.00 38.31 261 GLU A N 1
ATOM 2094 C CA . GLU A 1 261 ? -23.087 -22.832 15.833 1.00 38.31 261 GLU A CA 1
ATOM 2095 C C . GLU A 1 261 ? -24.604 -22.683 16.024 1.00 38.31 261 GLU A C 1
ATOM 2097 O O . GLU A 1 261 ? -25.052 -21.699 16.626 1.00 38.31 261 GLU A O 1
ATOM 2102 N N . PRO A 1 262 ? -25.429 -23.619 15.512 1.00 40.41 262 PRO A N 1
ATOM 2103 C CA . PRO A 1 262 ? -26.802 -23.700 15.963 1.00 40.41 262 PRO A CA 1
ATOM 2104 C C . PRO A 1 262 ? -26.739 -23.958 17.464 1.00 40.41 262 PRO A C 1
ATOM 2106 O O . PRO A 1 262 ? -26.030 -24.858 17.912 1.00 40.41 262 PRO A O 1
ATOM 2109 N N . GLN A 1 263 ? -27.478 -23.171 18.243 1.00 42.69 263 GLN A N 1
ATOM 2110 C CA . GLN A 1 263 ? -27.820 -23.583 19.593 1.00 42.69 263 GLN A CA 1
ATOM 2111 C C . GLN A 1 263 ? -28.566 -24.912 19.458 1.00 42.69 263 GLN A C 1
ATOM 2113 O O . GLN A 1 263 ? -29.747 -24.920 19.110 1.00 42.69 263 GLN A O 1
ATOM 2118 N N . GLU A 1 264 ? -27.871 -26.031 19.669 1.00 40.03 264 GLU A N 1
ATOM 2119 C CA . GLU A 1 264 ? -28.534 -27.283 19.993 1.00 40.03 264 GLU A CA 1
ATOM 2120 C C . GLU A 1 264 ? -29.353 -26.997 21.246 1.00 40.03 264 GLU A C 1
ATOM 2122 O O . GLU A 1 264 ? -28.843 -26.744 22.340 1.00 40.03 264 GLU A O 1
ATOM 2127 N N . SER A 1 265 ? -30.657 -26.903 21.015 1.00 41.69 265 SER A N 1
ATOM 2128 C CA . SER A 1 265 ? -31.676 -26.792 22.030 1.00 41.69 265 SER A CA 1
ATOM 2129 C C . SER A 1 265 ? -31.481 -27.923 23.025 1.00 41.69 265 SER A C 1
ATOM 2131 O O . SER A 1 265 ? -31.613 -29.093 22.670 1.00 41.69 265 SER A O 1
ATOM 2133 N N . LEU A 1 266 ? -31.205 -27.544 24.269 1.00 43.38 266 LEU A N 1
ATOM 2134 C CA . LEU A 1 266 ? -31.505 -28.348 25.442 1.00 43.38 266 LEU A CA 1
ATOM 2135 C C . LEU A 1 266 ? -32.962 -28.820 25.359 1.00 43.38 266 LEU A C 1
ATOM 2137 O O . LEU A 1 266 ? -33.876 -28.017 25.561 1.00 43.38 266 LEU A O 1
ATOM 2141 N N . LEU A 1 267 ? -33.143 -30.108 25.079 1.00 38.62 267 LEU A N 1
ATOM 2142 C CA . LEU A 1 267 ? -34.258 -30.936 25.528 1.00 38.62 267 LEU A CA 1
ATOM 2143 C C . LEU A 1 267 ? -33.704 -32.308 25.912 1.00 38.62 267 LEU A C 1
ATOM 2145 O O . LEU A 1 267 ? -32.983 -32.900 25.080 1.00 38.62 267 LEU A O 1
#

Organism: NCBI:txid370355

Radius of gyration: 28.6 Å; chains: 1; bounding box: 58×64×101 Å

Secondary structure (DSSP, 8-state):
--HHHHHHHT---------TTS------EEEEEEE-TTSS--EEEEEE-TT-BHHHHHHHHHHHHHHHHHHHHHH-TTS---PPPPP-STTSEEEEEB-TTSPBPTTSPPPPTTSBGGGS--SEEEEEE-HHHHHHHHHHHHHHHHHHTTSS-TTEEEEEEEEESTT-TT-EEEEEEETT-BHHHHHHHHHHHHHHTPPTTPPPPPS-GGGEEEEEB-TTS-B--SSPPPTTSBSTTT-SEEEEEE-GGGSHHHHHHHHHS------

Foldseek 3Di:
DDPVVVVVVPPPDDDPPDPPVPDPPQPWAKAKEAEDPLAPDGIDIDTDGQQDFQQRVVLVVQVVQQVVLVVVCVVPVPDDDRGDGDDNDRLQKWKAADPPNQHGDPVTDTGDRGDGPNVPPGRYIYIGGRPCVVVVVLVVVVVVCVVVVPDDDPWKAKAKEAEQWAQRHRPIDIDIDTFFDFLLVVVLVVLVVDQVVDDPPGDRDDSPPVQKWKAADDPVRHGPDPDTDDRRDTPPSPHRYIYIAGHDCGGNVNNVVVVPDDPPDDD

Sequence (267 aa):
MTEGDADNLFKVQKIPRIPRNSRTTILLKQVKVHFEKEYRLNSCSFYFEPKMLTKDFINMVIKRVNEDMKNINFQENNKGFLLAPLREMDNSYILQICDENGIPDEDFPPLEPLSTIGEFGSLDFILRDNPDCYSSILARRRSRRKSRASRSSKTQVMVKLYFQICGYEGVSATYITKLGTKVKDFLVVVLNDRNNKRKEGDVVLSYELSNYSLEIADENGVSCSTIGVDIESNFQGIGDVFILRGKGHYSPKDCQMKKAEPQESLL